Protein AF-A0A519CLE8-F1 (afdb_monomer)

Foldseek 3Di:
DDDDDDDDDDDDDDDDDDDDDPPDPDPDPDDPDPDDDDDPPPCDLVNVLVVLVVVLVVLVVLLVVLVVQLVVLVVLLVVLVVLLVVLVVVLVVLVVVLVVLVVVLVVLVVQLVVLVVQLVVLVVLLVVLVVVLLVVVDPVPRDPDPPPDPDDDDDCPPDPDDLVNLVVVLVVLVVCVVVVVQDDPRNVVSVVSNVVSVVVSVVNVVVVVVPVVSPVSVVSSVVSVVSSVVSVVSSVVSVVVSVVSVVVSVVSVVVSVVSVVVSVVSVVSSVVSVVSSVVSVVSSVVSVVSSVVSVVVSVVSVCPPPDDDDDLPVLLVVLVVCVVVVHDDDPVSVVSNVVPD

Radius of gyration: 51.1 Å; Cα contacts (8 Å, |Δi|>4): 174; chains: 1; bounding box: 103×49×137 Å

Solvent-accessible surface area (backbone atoms only — not comparable to full-atom values): 19396 Å² total; per-residue (Å²): 143,80,87,84,88,81,86,89,88,84,88,84,79,91,86,88,89,82,84,88,81,91,74,76,86,73,82,76,76,90,71,96,63,98,73,80,80,87,78,73,86,72,75,45,77,65,54,52,50,53,52,48,55,51,50,41,53,55,36,49,52,52,25,54,50,25,47,52,55,19,52,53,26,49,51,50,27,51,51,27,49,51,54,24,51,52,36,51,49,52,39,52,52,44,53,50,52,42,50,52,38,50,50,52,30,50,53,32,51,50,53,30,51,52,34,47,50,52,27,48,53,31,49,49,48,30,50,52,33,46,52,51,39,50,60,74,56,36,85,91,68,43,79,74,81,80,73,86,74,80,86,72,98,68,80,82,73,77,72,81,85,42,66,67,57,45,50,53,54,42,54,50,52,49,54,41,50,76,68,58,75,48,65,70,84,46,36,64,52,50,53,48,48,46,50,51,45,50,51,50,40,51,52,54,49,53,63,54,64,69,43,65,85,52,47,62,44,49,49,51,31,50,52,32,46,52,53,25,52,54,31,46,52,52,28,50,53,36,45,51,55,28,48,51,40,48,53,50,39,51,53,46,51,52,50,38,51,54,39,48,52,50,25,52,48,30,46,52,50,26,56,50,27,48,54,51,20,52,51,26,44,50,53,21,53,53,28,50,53,52,42,51,53,48,50,48,53,58,44,52,70,65,36,80,80,54,87,91,86,75,67,75,67,57,56,51,52,52,52,54,47,41,53,75,70,70,49,86,78,51,75,68,60,52,49,55,58,66,70,73,114

Nearest PDB structures (foldseek):
  3ja6-assembly1_I  TM=3.563E-01  e=9.271E-02  Escherichia coli
  3zx6-assembly1_A  TM=4.215E-01  e=1.873E-01  Archaeoglobus fulgidus DSM 4304
  3zx6-assembly1_B  TM=3.311E-01  e=8.033E-01  Archaeoglobus fulgidus DSM 4304
  3ja6-assembly1_H  TM=2.319E-01  e=1.694E-01  Escherichia coli
  6h2x-assembly1_A  TM=2.102E-01  e=1.025E-01  Escherichia coli K-12

pLDDT: mean 77.34, std 20.96, range [27.38, 96.56]

Structure (mmCIF, N/CA/C/O backbone):
data_AF-A0A519CLE8-F1
#
_entry.id   AF-A0A519CLE8-F1
#
loop_
_atom_site.group_PDB
_atom_site.id
_atom_site.type_symbol
_atom_site.label_atom_id
_atom_site.label_alt_id
_atom_site.label_comp_id
_atom_site.label_asym_id
_atom_site.label_entity_id
_atom_site.label_seq_id
_atom_site.pdbx_PDB_ins_code
_atom_site.Cartn_x
_atom_site.Cartn_y
_atom_site.Cartn_z
_atom_site.occupancy
_atom_site.B_iso_or_equiv
_atom_site.auth_seq_id
_atom_site.auth_comp_id
_atom_site.auth_asym_id
_atom_site.auth_atom_id
_atom_site.pdbx_PDB_model_num
ATOM 1 N N . MET A 1 1 ? 12.010 31.302 9.339 1.00 41.28 1 MET A N 1
ATOM 2 C CA . MET A 1 1 ? 12.532 29.994 8.888 1.00 41.28 1 MET A CA 1
ATOM 3 C C . MET A 1 1 ? 12.028 29.725 7.478 1.00 41.28 1 MET A C 1
ATOM 5 O O . MET A 1 1 ? 10.976 29.128 7.318 1.00 41.28 1 MET A O 1
ATOM 9 N N . ILE A 1 2 ? 12.736 30.224 6.465 1.00 32.38 2 ILE A N 1
ATOM 10 C CA . ILE A 1 2 ? 12.518 29.869 5.056 1.00 32.38 2 ILE A CA 1
ATOM 11 C C . ILE A 1 2 ? 13.912 29.558 4.514 1.00 32.38 2 ILE A C 1
ATOM 13 O O . ILE A 1 2 ? 14.799 30.407 4.585 1.00 32.38 2 ILE A O 1
ATOM 17 N N . ALA A 1 3 ? 14.128 28.303 4.121 1.00 36.31 3 ALA A N 1
ATOM 18 C CA . ALA A 1 3 ? 15.423 27.791 3.698 1.00 36.31 3 ALA A CA 1
ATOM 19 C C . ALA A 1 3 ? 15.6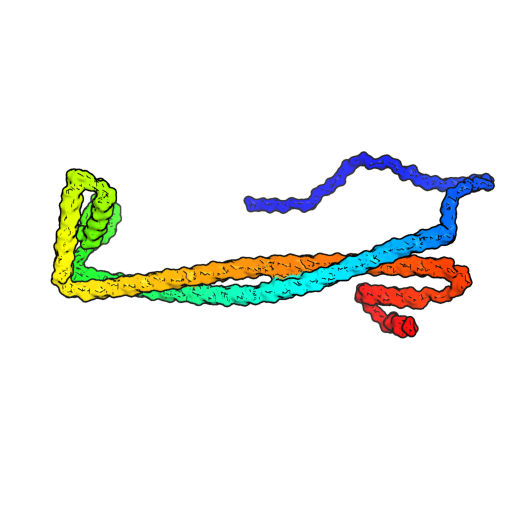99 28.161 2.236 1.00 36.31 3 ALA A C 1
ATOM 21 O O . ALA A 1 3 ? 14.842 28.031 1.365 1.00 36.31 3 ALA A O 1
ATOM 22 N N . LEU A 1 4 ? 16.918 28.648 2.024 1.00 33.34 4 LEU A N 1
ATOM 23 C CA . LEU A 1 4 ? 17.471 29.173 0.787 1.00 33.34 4 LEU A CA 1
ATOM 24 C C . LEU A 1 4 ? 17.718 28.076 -0.255 1.00 33.34 4 LEU A C 1
ATOM 26 O O . LEU A 1 4 ? 18.450 27.121 -0.009 1.00 33.34 4 LEU A O 1
ATOM 30 N N . SER A 1 5 ? 17.192 28.293 -1.456 1.00 34.06 5 SER A N 1
ATOM 31 C CA . SER A 1 5 ? 17.674 27.712 -2.705 1.00 34.06 5 SER A CA 1
ATOM 32 C C . SER A 1 5 ? 18.740 28.634 -3.300 1.00 34.06 5 SER A C 1
ATOM 34 O O . SER A 1 5 ? 18.430 29.736 -3.751 1.00 34.06 5 SER A O 1
ATOM 36 N N . ALA A 1 6 ? 19.990 28.187 -3.317 1.00 33.59 6 ALA A N 1
ATOM 37 C CA . ALA A 1 6 ? 21.054 28.786 -4.110 1.00 33.59 6 ALA A CA 1
ATOM 38 C C . ALA A 1 6 ? 21.536 27.728 -5.100 1.00 33.59 6 ALA A C 1
ATOM 40 O O . ALA A 1 6 ? 21.747 26.595 -4.683 1.00 33.59 6 ALA A O 1
ATOM 41 N N . TRP A 1 7 ? 21.685 28.088 -6.376 1.00 29.14 7 TRP A N 1
ATOM 42 C CA . TRP A 1 7 ? 22.777 27.673 -7.266 1.00 29.14 7 TRP A CA 1
ATOM 43 C C . TRP A 1 7 ? 22.663 28.421 -8.604 1.00 29.14 7 TRP A C 1
ATOM 45 O O . TRP A 1 7 ? 21.572 28.588 -9.141 1.00 29.14 7 TRP A O 1
ATOM 55 N N . SER A 1 8 ? 23.833 28.806 -9.123 1.00 29.02 8 SER A N 1
ATOM 56 C CA . SER A 1 8 ? 24.123 29.293 -10.482 1.00 29.02 8 SER A CA 1
ATOM 57 C C . SER A 1 8 ? 23.923 30.782 -10.782 1.00 29.02 8 SER A C 1
ATOM 59 O O . SER A 1 8 ? 22.914 31.172 -11.351 1.00 29.02 8 SER A O 1
ATOM 61 N N . PHE A 1 9 ? 24.970 31.582 -10.543 1.00 28.75 9 PHE A N 1
ATOM 62 C CA . PHE A 1 9 ? 25.597 32.404 -11.594 1.00 28.75 9 PHE A CA 1
ATOM 63 C C . PHE A 1 9 ? 26.921 32.986 -11.070 1.00 28.75 9 PHE A C 1
ATOM 65 O O . PHE A 1 9 ? 26.924 33.898 -10.250 1.00 28.75 9 PHE A O 1
ATOM 72 N N . VAL A 1 10 ? 28.058 32.454 -11.523 1.00 33.03 10 VAL A N 1
ATOM 73 C CA . VAL A 1 10 ? 29.372 33.087 -11.338 1.00 33.03 10 VAL A CA 1
ATOM 74 C C . VAL A 1 10 ? 29.994 33.237 -12.719 1.00 33.03 10 VAL A C 1
ATOM 76 O O . VAL A 1 10 ? 30.405 32.264 -13.347 1.00 33.03 10 VAL A O 1
ATOM 79 N N . ILE A 1 11 ? 29.998 34.483 -13.190 1.00 30.59 11 ILE A N 1
ATOM 80 C CA . ILE A 1 11 ? 30.761 34.965 -14.338 1.00 30.59 11 ILE A CA 1
ATOM 81 C C . ILE A 1 11 ? 32.193 35.204 -13.843 1.00 30.59 11 ILE A C 1
ATOM 83 O O . ILE A 1 11 ? 32.408 36.011 -12.940 1.00 30.59 11 ILE A O 1
ATOM 87 N N . LEU A 1 12 ? 33.162 34.497 -14.424 1.00 31.06 12 LEU A N 1
ATOM 88 C CA . LEU A 1 12 ? 34.592 34.668 -14.159 1.00 31.06 12 LEU A CA 1
ATOM 89 C C . LEU A 1 12 ? 35.176 35.748 -15.089 1.00 31.06 12 LEU A C 1
ATOM 91 O O . LEU A 1 12 ? 35.049 35.642 -16.309 1.00 31.06 12 LEU A O 1
ATOM 95 N N . GLN A 1 13 ? 35.848 36.753 -14.520 1.00 29.48 13 GLN A N 1
ATOM 96 C CA . GLN A 1 13 ? 36.811 37.598 -15.239 1.00 29.48 13 GLN A CA 1
ATOM 97 C C . GLN A 1 13 ? 38.218 36.957 -15.253 1.00 29.48 13 GLN A C 1
ATOM 99 O O . GLN A 1 13 ? 38.517 36.111 -14.413 1.00 29.48 13 GLN A O 1
ATOM 104 N N . GLY A 1 14 ? 39.037 37.354 -16.244 1.00 27.38 14 GLY A N 1
ATOM 105 C CA . GLY A 1 14 ? 40.360 36.815 -16.628 1.00 27.38 14 GLY A CA 1
ATOM 106 C C . GLY A 1 14 ? 41.469 36.867 -15.562 1.00 27.38 14 GLY A C 1
ATOM 107 O O . GLY A 1 14 ? 41.252 37.317 -14.449 1.00 27.38 14 GLY A O 1
ATOM 108 N N . THR A 1 15 ? 42.715 36.439 -15.788 1.00 29.89 15 THR A N 1
ATOM 109 C CA . THR A 1 15 ? 43.610 36.326 -16.969 1.00 29.89 15 THR A CA 1
ATOM 110 C C . THR A 1 15 ? 44.769 35.339 -16.591 1.00 29.89 15 THR A C 1
ATOM 112 O O . THR A 1 15 ? 44.607 34.604 -15.623 1.00 29.89 15 THR A O 1
ATOM 115 N N . PRO A 1 16 ? 45.973 35.317 -17.210 1.00 41.81 16 PRO A N 1
ATOM 116 C CA . PRO A 1 16 ? 46.346 34.732 -18.503 1.00 41.81 16 PRO A CA 1
ATOM 117 C C . PRO A 1 16 ? 47.498 33.696 -18.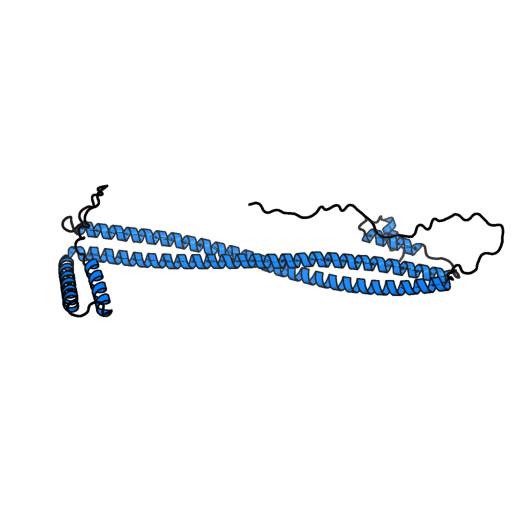385 1.00 41.81 16 PRO A C 1
ATOM 119 O O . PRO A 1 16 ? 48.475 33.928 -17.681 1.00 41.81 16 PRO A O 1
ATOM 122 N N . LEU A 1 17 ? 47.490 32.609 -19.164 1.00 30.14 17 LEU A N 1
ATOM 123 C CA . LEU A 1 17 ? 48.738 31.903 -19.498 1.00 30.14 17 LEU A CA 1
ATOM 124 C C . LEU A 1 17 ? 48.537 30.985 -20.708 1.00 30.14 17 LEU A C 1
ATOM 126 O O . LEU A 1 17 ? 48.040 29.878 -20.566 1.00 30.14 17 LEU A O 1
ATOM 130 N N . MET A 1 18 ? 48.939 31.437 -21.895 1.00 30.45 18 MET A N 1
ATOM 131 C CA . MET A 1 18 ? 49.814 30.654 -22.772 1.00 30.45 18 MET A CA 1
ATOM 132 C C . MET A 1 18 ? 50.245 31.499 -23.970 1.00 30.45 18 MET A C 1
ATOM 134 O O . MET A 1 18 ? 49.447 32.026 -24.739 1.00 30.45 18 MET A O 1
ATOM 138 N N . LYS A 1 19 ? 51.563 31.664 -24.049 1.00 35.22 19 LYS A N 1
ATOM 139 C CA . LYS A 1 19 ? 52.302 32.316 -25.119 1.00 35.22 19 LYS A CA 1
ATOM 140 C C . LYS A 1 19 ? 52.286 31.438 -26.369 1.00 35.22 19 LYS A C 1
ATOM 142 O O . LYS A 1 19 ? 52.450 30.229 -26.264 1.00 35.22 19 LYS A O 1
ATOM 147 N N . GLY A 1 20 ? 52.284 32.108 -27.518 1.00 36.72 20 GLY A N 1
ATOM 148 C CA . GLY A 1 20 ? 52.966 31.637 -28.720 1.00 36.72 20 GLY A CA 1
ATOM 149 C C . GLY A 1 20 ? 52.081 30.898 -29.710 1.00 36.72 20 GLY A C 1
ATOM 150 O O . GLY A 1 20 ? 51.851 29.711 -29.550 1.00 36.72 20 GLY A O 1
ATOM 151 N N . LEU A 1 21 ? 51.654 31.613 -30.754 1.00 34.91 21 LEU A N 1
ATOM 152 C CA . LEU A 1 21 ? 51.724 31.205 -32.167 1.00 34.91 21 LEU A CA 1
ATOM 153 C C . LEU A 1 21 ? 51.083 32.314 -33.023 1.00 34.91 21 LEU A C 1
ATOM 155 O O . LEU A 1 21 ? 50.070 32.130 -33.687 1.00 34.91 21 LEU A O 1
ATOM 159 N N . ASN A 1 22 ? 51.695 33.503 -32.995 1.00 35.16 22 ASN A N 1
ATOM 160 C CA . ASN A 1 22 ? 51.514 34.487 -34.062 1.00 35.16 22 ASN A CA 1
ATOM 161 C C . ASN A 1 22 ? 52.360 34.024 -35.254 1.00 35.16 22 ASN A C 1
ATOM 163 O O . ASN A 1 22 ? 53.527 34.387 -35.378 1.00 35.16 22 ASN A O 1
ATOM 167 N N . GLY A 1 23 ? 51.780 33.177 -36.099 1.00 32.78 23 GLY A N 1
ATOM 168 C CA . GLY A 1 23 ? 52.290 32.875 -37.433 1.00 32.78 23 GLY A CA 1
ATOM 169 C C . GLY A 1 23 ? 51.481 33.659 -38.455 1.00 32.78 23 GLY A C 1
ATOM 170 O O . GLY A 1 23 ? 50.541 33.126 -39.034 1.00 32.78 23 GLY A O 1
ATOM 171 N N . GLY A 1 24 ? 51.803 34.942 -38.630 1.00 30.88 24 GLY A N 1
ATOM 172 C CA . GLY A 1 24 ? 51.237 35.750 -39.705 1.00 30.88 24 GLY A CA 1
ATOM 173 C C . GLY A 1 24 ? 51.569 35.124 -41.058 1.00 30.88 24 GLY A C 1
ATOM 174 O O . GLY A 1 24 ? 52.728 34.816 -41.339 1.00 30.88 24 GLY A O 1
ATOM 175 N N . VAL A 1 25 ? 50.556 34.936 -41.901 1.00 36.88 25 VAL A N 1
ATOM 176 C CA . VAL A 1 25 ? 50.751 34.546 -43.299 1.00 36.88 25 VAL A CA 1
ATOM 177 C C . VAL A 1 25 ? 51.291 35.773 -44.033 1.00 36.88 25 VAL A C 1
ATOM 179 O O . VAL A 1 25 ? 50.534 36.607 -44.526 1.00 36.88 25 VAL A O 1
ATOM 182 N N . MET A 1 26 ? 52.617 35.928 -44.045 1.00 33.06 26 MET A N 1
ATOM 183 C CA . MET A 1 26 ? 53.283 36.860 -44.948 1.00 33.06 26 MET A CA 1
ATOM 184 C C . MET A 1 26 ? 53.120 36.342 -46.374 1.00 33.06 26 MET A C 1
ATOM 186 O O . MET A 1 26 ? 53.599 35.262 -46.720 1.00 33.06 26 MET A O 1
ATOM 190 N N . TRP A 1 27 ? 52.445 37.131 -47.202 1.00 31.98 27 TRP A N 1
ATOM 191 C CA . TRP A 1 27 ? 52.403 36.938 -48.642 1.00 31.98 27 TRP A CA 1
ATOM 192 C C . TRP A 1 27 ? 53.816 37.196 -49.168 1.00 31.98 27 TRP A C 1
ATOM 194 O O . TRP A 1 27 ? 54.270 38.336 -49.226 1.00 31.98 27 TRP A O 1
ATOM 204 N N . ALA A 1 28 ? 54.550 36.126 -49.468 1.00 37.62 28 ALA A N 1
ATOM 205 C CA . ALA A 1 28 ? 55.881 36.236 -50.040 1.00 37.62 28 ALA A CA 1
ATOM 206 C C . ALA A 1 28 ? 55.762 36.726 -51.487 1.00 37.62 28 ALA A C 1
ATOM 208 O O . ALA A 1 28 ? 55.255 36.019 -52.361 1.00 37.62 28 ALA A O 1
ATOM 209 N N . SER A 1 29 ? 56.235 37.949 -51.723 1.00 37.91 29 SER A N 1
ATOM 210 C CA . SER A 1 29 ? 56.492 38.490 -53.052 1.00 37.91 29 SER A CA 1
ATOM 211 C C . SER A 1 29 ? 57.288 37.495 -53.896 1.00 37.91 29 SER A C 1
ATOM 213 O O . SER A 1 29 ? 58.271 36.908 -53.437 1.00 37.91 29 SER A O 1
ATOM 215 N N . ARG A 1 30 ? 56.842 37.338 -55.145 1.00 37.59 30 ARG A N 1
ATOM 216 C CA . ARG A 1 30 ? 57.510 36.611 -56.227 1.00 37.59 30 ARG A CA 1
ATOM 217 C C . ARG A 1 30 ? 58.998 36.980 -56.252 1.00 37.59 30 ARG A C 1
ATOM 219 O O . ARG A 1 30 ? 59.331 38.129 -56.527 1.00 37.59 30 ARG A O 1
ATOM 226 N N . ARG A 1 31 ? 59.873 36.016 -55.950 1.00 42.53 31 ARG A N 1
ATOM 227 C CA . ARG A 1 31 ? 61.311 36.143 -56.200 1.00 42.53 31 ARG A CA 1
ATOM 228 C C . ARG A 1 31 ? 61.665 35.537 -57.552 1.00 42.53 31 ARG A C 1
ATOM 230 O O . ARG A 1 31 ? 61.231 34.435 -57.871 1.00 42.53 31 ARG A O 1
ATOM 237 N N . GLU A 1 32 ? 62.485 36.316 -58.242 1.00 46.91 32 GLU A N 1
ATOM 238 C CA . GLU A 1 32 ? 63.287 36.122 -59.453 1.00 46.91 32 GLU A CA 1
ATOM 239 C C . GLU A 1 32 ? 63.866 34.758 -59.813 1.00 46.91 32 GLU A C 1
ATOM 241 O O . GLU A 1 32 ? 64.381 34.597 -60.904 1.00 46.91 32 GLU A O 1
ATOM 246 N N . ASP A 1 33 ? 63.933 33.809 -58.881 1.00 42.34 33 ASP A N 1
ATOM 247 C CA . ASP A 1 33 ? 65.024 32.833 -58.905 1.00 42.34 33 ASP A CA 1
ATOM 248 C C . ASP A 1 33 ? 64.438 31.421 -58.895 1.00 42.34 33 ASP A C 1
ATOM 250 O O . ASP A 1 33 ? 63.906 30.940 -57.891 1.00 42.34 33 ASP A O 1
ATOM 254 N N . GLY A 1 34 ? 64.483 30.774 -60.060 1.00 51.94 34 GLY A N 1
ATOM 255 C CA . GLY A 1 34 ? 63.887 29.471 -60.345 1.00 51.94 34 GLY A CA 1
ATOM 256 C C . GLY A 1 34 ? 64.550 28.294 -59.630 1.00 51.94 34 GLY A C 1
ATOM 257 O O . GLY A 1 34 ? 65.119 27.425 -60.284 1.00 51.94 34 GLY A O 1
ATOM 258 N N . ASN A 1 35 ? 64.435 28.223 -58.303 1.00 47.91 35 ASN A N 1
ATOM 259 C CA . ASN A 1 35 ? 64.685 26.992 -57.559 1.00 47.91 35 ASN A CA 1
ATOM 260 C C . ASN A 1 35 ? 63.822 26.929 -56.283 1.00 47.91 35 ASN A C 1
ATOM 262 O O . ASN A 1 35 ? 64.115 27.570 -55.274 1.00 47.91 35 ASN A O 1
ATOM 266 N N . LEU A 1 36 ? 62.727 26.164 -56.338 1.00 45.69 36 LEU A N 1
ATOM 267 C CA . LEU A 1 36 ? 61.894 25.833 -55.176 1.00 45.69 36 LEU A CA 1
ATOM 268 C C . LEU A 1 36 ? 62.567 24.702 -54.373 1.00 45.69 36 LEU A C 1
ATOM 270 O O . LEU A 1 36 ? 63.002 23.725 -54.984 1.00 45.69 36 LEU A O 1
ATOM 274 N N . PRO A 1 37 ? 62.633 24.783 -53.030 1.00 46.06 37 PRO A N 1
ATOM 275 C CA . PRO A 1 37 ? 63.170 23.699 -52.211 1.00 46.06 37 PRO A CA 1
ATOM 276 C C . PRO A 1 37 ? 62.295 22.438 -52.348 1.00 46.06 37 PRO A C 1
ATOM 278 O O . PRO A 1 37 ? 61.064 22.554 -52.377 1.00 46.06 37 PRO A O 1
ATOM 281 N N . PRO A 1 38 ? 62.889 21.233 -52.442 1.00 56.59 38 PRO A N 1
ATOM 282 C CA . PRO A 1 38 ? 62.123 20.001 -52.486 1.00 56.59 38 PRO A CA 1
ATOM 283 C C . PRO A 1 38 ? 61.567 19.694 -51.091 1.00 56.59 38 PRO A C 1
ATOM 285 O O . PRO A 1 38 ? 62.166 20.058 -50.084 1.00 56.59 38 PRO A O 1
ATOM 288 N N . GLU A 1 39 ? 60.442 18.978 -51.069 1.00 48.66 39 GLU A N 1
ATOM 289 C CA . GLU A 1 39 ? 59.783 18.424 -49.876 1.00 48.66 39 GLU A CA 1
ATOM 290 C C . GLU A 1 39 ? 58.681 19.286 -49.232 1.00 48.66 39 GLU A C 1
ATOM 292 O O . GLU A 1 39 ? 58.532 19.400 -48.019 1.00 48.66 39 GLU A O 1
ATOM 297 N N . GLN A 1 40 ? 57.767 19.788 -50.067 1.00 52.28 40 GLN A N 1
ATOM 298 C CA . GLN A 1 40 ? 56.356 19.669 -49.693 1.00 52.28 40 GLN A CA 1
ATOM 299 C C . GLN A 1 40 ? 55.981 18.196 -49.822 1.00 52.28 40 GLN A C 1
ATOM 301 O O . GLN A 1 40 ? 56.128 17.629 -50.906 1.00 52.28 40 GLN A O 1
ATOM 306 N N . VAL A 1 41 ? 55.504 17.589 -48.734 1.00 51.12 41 VAL A N 1
ATOM 307 C CA . VAL A 1 41 ? 54.890 16.255 -48.713 1.00 51.12 41 VAL A CA 1
ATOM 308 C C . VAL A 1 41 ? 53.731 16.247 -49.714 1.00 51.12 41 VAL A C 1
ATOM 310 O O . VAL A 1 41 ? 52.583 16.542 -49.383 1.00 51.12 41 VAL A O 1
ATOM 313 N N . ARG A 1 42 ? 54.030 15.968 -50.985 1.00 55.91 42 ARG A N 1
ATOM 314 C CA . ARG A 1 42 ? 53.029 15.686 -52.006 1.00 55.91 42 ARG A CA 1
ATOM 315 C C . ARG A 1 42 ? 52.511 14.298 -51.685 1.00 55.91 42 ARG A C 1
ATOM 317 O O . ARG A 1 42 ? 53.088 13.314 -52.129 1.00 55.91 42 ARG A O 1
ATOM 324 N N . MET A 1 43 ? 51.446 14.231 -50.887 1.00 60.81 43 MET A N 1
ATOM 325 C CA . MET A 1 43 ? 50.689 12.994 -50.737 1.00 60.81 43 MET A CA 1
ATOM 326 C C . MET A 1 43 ? 50.322 12.494 -52.130 1.00 60.81 43 MET A C 1
ATOM 328 O O . MET A 1 43 ? 49.617 13.171 -52.885 1.00 60.81 43 MET A O 1
ATOM 332 N N . THR A 1 44 ? 50.837 11.325 -52.482 1.00 78.56 44 THR A N 1
ATOM 333 C CA . THR A 1 44 ? 50.515 10.703 -53.757 1.00 78.56 44 THR A CA 1
ATOM 334 C C . THR A 1 44 ? 49.070 10.205 -53.725 1.00 78.56 44 THR A C 1
ATOM 336 O O . THR A 1 44 ? 48.472 10.005 -52.664 1.00 78.56 44 THR A O 1
ATOM 339 N N . MET A 1 45 ? 48.477 9.970 -54.897 1.00 72.00 45 MET A N 1
ATOM 340 C CA . MET A 1 45 ? 47.138 9.373 -54.995 1.00 72.00 45 MET A CA 1
ATOM 341 C C . MET A 1 45 ? 47.062 8.010 -54.275 1.00 72.00 45 MET A C 1
ATOM 343 O O . MET A 1 45 ? 46.013 7.633 -53.754 1.00 72.00 45 MET A O 1
ATOM 347 N N . ALA A 1 46 ? 48.191 7.294 -54.199 1.00 79.00 46 ALA A N 1
ATOM 348 C CA . ALA A 1 46 ? 48.327 6.060 -53.435 1.00 79.00 46 ALA A CA 1
ATOM 349 C C . ALA A 1 46 ? 48.261 6.311 -51.917 1.00 79.00 46 ALA A C 1
ATOM 351 O O . ALA A 1 46 ? 47.503 5.626 -51.232 1.00 79.00 46 ALA A O 1
ATOM 352 N N . ASP A 1 47 ? 48.954 7.332 -51.402 1.00 82.31 47 ASP A N 1
ATOM 353 C CA . ASP A 1 47 ? 48.919 7.693 -49.975 1.00 82.31 47 ASP A CA 1
ATOM 354 C C . ASP A 1 47 ? 47.516 8.134 -49.532 1.00 82.31 47 ASP A C 1
ATOM 356 O O . ASP A 1 47 ? 47.031 7.739 -48.470 1.00 82.31 47 ASP A O 1
ATOM 360 N N . PHE A 1 48 ? 46.816 8.904 -50.375 1.00 82.69 48 PHE A N 1
ATOM 361 C CA . PHE A 1 48 ? 45.421 9.289 -50.132 1.00 82.69 48 PHE A CA 1
ATOM 362 C C . PHE A 1 48 ? 44.482 8.083 -50.081 1.00 82.69 48 PHE A C 1
ATOM 364 O O . PHE A 1 48 ? 43.608 8.013 -49.214 1.00 82.69 48 PHE A O 1
ATOM 371 N N . LYS A 1 49 ? 44.671 7.113 -50.980 1.00 84.56 49 LYS A N 1
ATOM 372 C CA . LYS A 1 49 ? 43.885 5.878 -50.996 1.00 84.56 49 LYS A CA 1
ATOM 373 C C . LYS A 1 49 ? 44.101 5.058 -49.722 1.00 84.56 49 LYS A C 1
ATOM 375 O O . LYS A 1 49 ? 43.120 4.622 -49.123 1.00 84.56 49 LYS A O 1
ATOM 380 N N . VAL A 1 50 ? 45.350 4.909 -49.276 1.00 88.25 50 VAL A N 1
ATOM 381 C CA . VAL A 1 50 ? 45.686 4.207 -48.025 1.00 88.25 50 VAL A CA 1
ATOM 382 C C . VAL A 1 50 ? 45.026 4.890 -46.823 1.00 88.25 50 VAL A C 1
ATOM 384 O O . VAL A 1 50 ? 44.398 4.223 -46.004 1.00 88.25 50 VAL A O 1
ATOM 387 N N . GLN A 1 51 ? 45.069 6.225 -46.746 1.00 88.19 51 GLN A N 1
ATOM 388 C CA . GLN A 1 51 ? 44.395 6.961 -45.670 1.00 88.19 51 GLN A CA 1
ATOM 389 C C . GLN A 1 51 ? 42.867 6.810 -45.692 1.00 88.19 51 GLN A C 1
ATOM 391 O O . GLN A 1 51 ? 42.241 6.727 -44.633 1.00 88.19 51 GLN A O 1
ATOM 396 N N . LEU A 1 52 ? 42.244 6.784 -46.874 1.00 87.62 52 LEU A N 1
ATOM 397 C CA . LEU A 1 52 ? 40.802 6.561 -47.007 1.00 87.62 52 LEU A CA 1
ATOM 398 C C . LEU A 1 52 ? 40.405 5.134 -46.612 1.00 87.62 52 LEU A C 1
ATOM 400 O O . LEU A 1 52 ? 39.382 4.949 -45.956 1.00 87.62 52 LEU A O 1
ATOM 404 N N . GLU A 1 53 ? 41.211 4.132 -46.961 1.00 89.06 53 GLU A N 1
ATOM 405 C CA . GLU A 1 53 ? 40.994 2.744 -46.539 1.00 89.06 53 GLU A CA 1
ATOM 406 C C . GLU A 1 53 ? 41.145 2.571 -45.022 1.00 89.06 53 GLU A C 1
ATOM 408 O O . GLU A 1 53 ? 40.338 1.872 -44.406 1.00 89.06 53 GLU A O 1
ATOM 413 N N . GLU A 1 54 ? 42.103 3.257 -44.401 1.00 91.69 54 GLU A N 1
ATOM 414 C CA . GLU A 1 54 ? 42.264 3.252 -42.945 1.00 91.69 54 GLU A CA 1
ATOM 415 C C . GLU A 1 54 ? 41.082 3.939 -42.245 1.00 91.69 54 GLU A C 1
ATOM 417 O O . GLU A 1 54 ? 40.451 3.368 -41.354 1.00 91.69 54 GLU A O 1
ATOM 422 N N . ARG A 1 55 ? 40.679 5.127 -42.720 1.00 90.25 55 ARG A N 1
ATOM 423 C CA . ARG A 1 55 ? 39.479 5.818 -42.217 1.00 90.25 55 ARG A CA 1
ATOM 424 C C . ARG A 1 55 ? 38.217 4.978 -42.392 1.00 90.25 55 ARG A C 1
ATOM 426 O O . ARG A 1 55 ? 37.375 4.980 -41.499 1.00 90.25 55 ARG A O 1
ATOM 433 N N . ARG A 1 56 ? 38.091 4.233 -43.496 1.00 92.44 56 ARG A N 1
ATOM 434 C CA . ARG A 1 56 ? 36.976 3.302 -43.719 1.00 92.44 56 ARG A CA 1
ATOM 435 C C . ARG A 1 56 ? 36.912 2.251 -42.612 1.00 92.44 56 ARG A C 1
ATOM 437 O O . ARG A 1 56 ? 35.835 2.061 -42.062 1.00 92.44 56 ARG A O 1
ATOM 444 N N . LYS A 1 57 ? 38.028 1.592 -42.279 1.00 93.38 57 LYS A N 1
ATOM 445 C CA . LYS A 1 57 ? 38.068 0.568 -41.216 1.00 93.38 57 LYS A CA 1
ATOM 446 C C . LYS A 1 57 ? 37.673 1.144 -39.858 1.00 93.38 57 LYS A C 1
ATOM 448 O O . LYS A 1 57 ? 36.878 0.540 -39.148 1.00 93.38 57 LYS A O 1
ATOM 453 N N . VAL A 1 58 ? 38.174 2.335 -39.525 1.00 93.00 58 VAL A N 1
ATOM 454 C CA . VAL A 1 58 ? 37.831 3.017 -38.266 1.00 93.00 58 VAL A CA 1
ATOM 455 C C . VAL A 1 58 ? 36.339 3.359 -38.202 1.00 93.00 58 VAL A C 1
ATOM 457 O O . VAL A 1 58 ? 35.702 3.153 -37.171 1.00 93.00 58 VAL A O 1
ATOM 460 N N . VAL A 1 59 ? 35.769 3.886 -39.291 1.00 92.19 59 VAL A N 1
ATOM 461 C CA . VAL A 1 59 ? 34.338 4.225 -39.360 1.00 92.19 59 VAL A CA 1
ATOM 462 C C . VAL A 1 59 ? 33.466 2.969 -39.314 1.00 92.19 59 VAL A C 1
ATOM 464 O O . VAL A 1 59 ? 32.433 2.987 -38.652 1.00 92.19 59 VAL A O 1
ATOM 467 N N . ASP A 1 60 ? 33.889 1.881 -39.957 1.00 92.38 60 ASP A N 1
ATOM 468 C CA . ASP A 1 60 ? 33.197 0.589 -39.927 1.00 92.38 60 ASP A CA 1
ATOM 469 C C . ASP A 1 60 ? 33.174 -0.004 -38.508 1.00 92.38 60 ASP A C 1
ATOM 471 O O . ASP A 1 60 ? 32.109 -0.351 -38.000 1.00 92.38 60 ASP A O 1
ATOM 475 N N . GLY A 1 61 ? 34.317 0.012 -37.810 1.00 94.06 61 GLY A N 1
ATOM 476 C CA . GLY A 1 61 ? 34.406 -0.374 -36.398 1.00 94.06 61 GLY A CA 1
ATOM 477 C C . GLY A 1 61 ? 33.439 0.426 -35.522 1.00 94.06 61 GLY A C 1
ATOM 478 O O . GLY A 1 61 ? 32.567 -0.151 -34.873 1.00 94.06 61 GLY A O 1
ATOM 479 N N . LYS A 1 62 ? 33.484 1.762 -35.603 1.00 92.88 62 LYS A N 1
ATOM 480 C CA . LYS A 1 62 ? 32.558 2.639 -34.863 1.00 92.88 62 LYS A CA 1
ATOM 481 C C . LYS A 1 62 ? 31.090 2.396 -35.221 1.00 92.88 62 LYS A C 1
ATOM 483 O O . LYS A 1 62 ? 30.231 2.432 -34.346 1.00 92.88 62 LYS A O 1
ATOM 488 N N . ALA A 1 63 ? 30.775 2.129 -36.488 1.00 92.94 63 ALA A N 1
ATOM 489 C CA . ALA A 1 63 ? 29.414 1.804 -36.901 1.00 92.94 63 ALA A CA 1
ATOM 490 C C . ALA A 1 63 ? 28.933 0.494 -36.257 1.00 92.94 63 ALA A C 1
ATOM 492 O O . ALA A 1 63 ? 27.802 0.427 -35.770 1.00 92.94 63 ALA A O 1
ATOM 493 N N . THR A 1 64 ? 29.781 -0.537 -36.197 1.00 94.75 64 THR A N 1
ATOM 494 C CA . THR A 1 64 ? 29.428 -1.786 -35.506 1.00 94.75 64 THR A CA 1
ATOM 495 C C . THR A 1 64 ? 29.224 -1.578 -34.005 1.00 94.75 64 THR A C 1
ATOM 497 O O . THR A 1 64 ? 28.224 -2.061 -33.471 1.00 94.75 64 THR A O 1
ATOM 500 N N . GLU A 1 65 ? 30.076 -0.783 -33.352 1.00 95.38 65 GLU A N 1
ATOM 501 C CA . GLU A 1 65 ? 29.928 -0.401 -31.942 1.00 95.38 65 GLU A CA 1
ATOM 502 C C . GLU A 1 65 ? 28.592 0.314 -31.701 1.00 95.38 65 GLU A C 1
ATOM 504 O O . GLU A 1 65 ? 27.776 -0.156 -30.905 1.00 95.38 65 GLU A O 1
ATOM 509 N N . TYR A 1 66 ? 28.290 1.380 -32.452 1.00 95.38 66 TYR A N 1
ATOM 510 C CA . TYR A 1 66 ? 27.029 2.112 -32.301 1.00 95.38 66 TYR A CA 1
ATOM 511 C C . TYR A 1 66 ? 25.796 1.242 -32.567 1.00 95.38 66 TYR A C 1
ATOM 513 O O . TYR A 1 66 ? 24.782 1.408 -31.887 1.00 95.38 66 TYR A O 1
ATOM 521 N N . ARG A 1 67 ? 25.874 0.280 -33.498 1.00 94.12 67 ARG A N 1
ATOM 522 C CA . ARG A 1 67 ? 24.803 -0.703 -33.722 1.00 94.12 67 ARG A CA 1
ATOM 523 C C . ARG A 1 67 ? 24.586 -1.578 -32.489 1.00 94.12 67 ARG A C 1
ATOM 525 O O . ARG A 1 67 ? 23.453 -1.694 -32.032 1.00 94.12 67 ARG A O 1
ATOM 532 N N . THR A 1 68 ? 25.654 -2.156 -31.936 1.00 96.56 68 THR A N 1
ATOM 533 C CA . THR A 1 68 ? 25.557 -3.001 -30.731 1.00 96.56 68 THR A CA 1
ATOM 534 C C . THR A 1 68 ? 25.032 -2.215 -29.532 1.00 96.56 68 THR A C 1
ATOM 536 O O . THR A 1 68 ? 24.069 -2.638 -28.899 1.00 96.56 68 THR A O 1
ATOM 539 N N . THR A 1 69 ? 25.556 -1.009 -29.296 1.00 95.38 69 THR A N 1
ATOM 540 C CA . THR A 1 69 ? 25.094 -0.121 -28.222 1.00 95.38 69 THR A CA 1
ATOM 541 C C . THR A 1 69 ? 23.620 0.257 -28.396 1.00 95.38 69 THR A C 1
ATOM 543 O O . THR A 1 69 ? 22.861 0.243 -27.428 1.00 95.38 69 THR A O 1
ATOM 546 N N . ARG A 1 70 ? 23.169 0.555 -29.623 1.00 95.00 70 ARG A N 1
ATOM 547 C CA . ARG A 1 70 ? 21.749 0.806 -29.917 1.00 95.00 70 ARG A CA 1
ATOM 548 C C . ARG A 1 70 ? 20.889 -0.408 -29.564 1.00 95.00 70 ARG A C 1
ATOM 550 O O . ARG A 1 70 ? 19.844 -0.247 -28.937 1.00 95.00 70 ARG A O 1
ATOM 557 N N . ASP A 1 71 ? 21.307 -1.604 -29.961 1.00 95.19 71 ASP A N 1
ATOM 558 C CA . ASP A 1 71 ? 20.540 -2.831 -29.734 1.00 95.19 71 ASP A CA 1
ATOM 559 C C . ASP A 1 71 ? 20.464 -3.184 -28.239 1.00 95.19 71 ASP A C 1
ATOM 561 O O . ASP A 1 71 ? 19.394 -3.547 -27.745 1.00 95.19 71 ASP A O 1
ATOM 565 N N . GLU A 1 72 ? 21.543 -2.959 -27.487 1.00 96.25 72 GLU A N 1
ATOM 566 C CA . GLU A 1 72 ? 21.556 -3.065 -26.025 1.00 96.25 72 GLU A CA 1
ATOM 567 C C . GLU A 1 72 ? 20.593 -2.073 -25.360 1.00 96.25 72 GLU A C 1
ATOM 569 O O . GLU A 1 72 ? 19.815 -2.452 -24.477 1.00 96.25 72 GLU A O 1
ATOM 574 N N . TRP A 1 73 ? 20.612 -0.801 -25.775 1.00 96.31 73 TRP A N 1
ATOM 575 C CA . TRP A 1 73 ? 19.690 0.204 -25.242 1.00 96.31 73 TRP A CA 1
ATOM 576 C C . TRP A 1 73 ? 18.237 -0.101 -25.601 1.00 96.31 73 TRP A C 1
ATOM 578 O O . TRP A 1 73 ? 17.372 0.033 -24.738 1.00 96.31 73 TRP A O 1
ATOM 588 N N . ASN A 1 74 ? 17.968 -0.599 -26.808 1.00 94.25 74 ASN A N 1
ATOM 589 C CA . ASN A 1 74 ? 16.643 -1.075 -27.205 1.00 94.25 74 ASN A CA 1
ATOM 590 C C . ASN A 1 74 ? 16.180 -2.260 -26.346 1.00 94.25 74 ASN A C 1
ATOM 592 O O . ASN A 1 74 ? 15.016 -2.310 -25.942 1.00 94.25 74 ASN A O 1
ATOM 596 N N . GLY A 1 75 ? 17.085 -3.188 -26.020 1.00 96.19 75 GLY A N 1
ATOM 597 C CA . GLY A 1 75 ? 16.829 -4.260 -25.059 1.00 96.19 75 GLY A CA 1
ATOM 598 C C . GLY A 1 75 ? 16.413 -3.706 -23.694 1.00 96.19 75 GLY A C 1
ATOM 599 O O . GLY A 1 75 ? 15.345 -4.049 -23.188 1.00 96.19 75 GLY A O 1
ATOM 600 N N . LYS A 1 76 ? 17.192 -2.763 -23.148 1.00 94.94 76 LYS A N 1
ATOM 601 C CA . LYS A 1 76 ? 16.881 -2.069 -21.883 1.00 94.94 76 LYS A CA 1
ATOM 602 C C . LYS A 1 76 ? 15.562 -1.287 -21.944 1.00 94.94 76 LYS A C 1
ATOM 604 O O . LYS A 1 76 ? 14.810 -1.248 -20.978 1.00 94.94 76 LYS A O 1
ATOM 609 N N . THR A 1 77 ? 15.231 -0.673 -23.077 1.00 95.75 77 THR A N 1
ATOM 610 C CA . THR A 1 77 ? 13.945 0.013 -23.273 1.00 95.75 77 THR A CA 1
ATOM 611 C C . THR A 1 77 ? 12.772 -0.964 -23.188 1.00 95.75 77 THR A C 1
ATOM 613 O O . THR A 1 77 ? 11.763 -0.641 -22.557 1.00 95.75 77 THR A O 1
ATOM 616 N N . LYS A 1 78 ? 12.888 -2.163 -23.771 1.00 95.69 78 LYS A N 1
ATOM 617 C CA . LYS A 1 78 ? 11.845 -3.199 -23.680 1.00 95.69 78 LYS A CA 1
ATOM 618 C C . LYS A 1 78 ? 11.662 -3.695 -22.248 1.00 95.69 78 LYS A C 1
ATOM 620 O O . LYS A 1 78 ? 10.523 -3.772 -21.784 1.00 95.69 78 LYS A O 1
ATOM 625 N N . THR A 1 79 ? 12.753 -3.962 -21.529 1.00 95.31 79 THR A N 1
ATOM 626 C CA . THR A 1 79 ? 12.674 -4.396 -20.125 1.00 95.31 79 THR A CA 1
ATOM 627 C C . THR A 1 79 ? 12.053 -3.309 -19.253 1.00 95.31 79 THR A C 1
ATOM 629 O O . THR A 1 79 ? 11.049 -3.567 -18.601 1.00 95.31 79 THR A O 1
ATOM 632 N N . HIS A 1 80 ? 12.528 -2.060 -19.335 1.00 94.94 80 HIS A N 1
ATOM 633 C CA . HIS A 1 80 ? 11.933 -0.943 -18.594 1.00 94.94 80 HIS A CA 1
ATOM 634 C C . HIS A 1 80 ? 10.462 -0.695 -18.952 1.00 94.94 80 HIS A C 1
ATOM 636 O O . HIS A 1 80 ? 9.688 -0.303 -18.083 1.00 94.94 80 HIS A O 1
ATOM 642 N N . THR A 1 81 ? 10.055 -0.920 -20.206 1.00 94.81 81 THR A N 1
ATOM 643 C CA . THR A 1 81 ? 8.641 -0.815 -20.612 1.00 94.81 81 THR A CA 1
ATOM 644 C C . THR A 1 81 ? 7.791 -1.879 -19.927 1.00 94.81 81 THR A C 1
ATOM 646 O O . THR A 1 81 ? 6.720 -1.555 -19.415 1.00 94.81 81 THR A O 1
ATOM 649 N N . THR A 1 82 ? 8.280 -3.118 -19.901 1.00 96.56 82 THR A N 1
ATOM 650 C CA . THR A 1 82 ? 7.595 -4.265 -19.291 1.00 96.56 82 THR A CA 1
ATOM 651 C C . THR A 1 82 ? 7.468 -4.061 -17.784 1.00 96.56 82 THR A C 1
ATOM 653 O O . THR A 1 82 ? 6.351 -3.960 -17.286 1.00 96.56 82 THR A O 1
ATOM 656 N N . THR A 1 83 ? 8.585 -3.805 -17.096 1.00 95.25 83 THR A N 1
ATOM 657 C CA . THR A 1 83 ? 8.609 -3.541 -15.650 1.00 95.25 83 THR A CA 1
ATOM 658 C C . THR A 1 83 ? 7.737 -2.347 -15.267 1.00 95.25 83 THR A C 1
ATOM 660 O O . THR A 1 83 ? 7.004 -2.395 -14.288 1.00 95.25 83 THR A O 1
ATOM 663 N N . ARG A 1 84 ? 7.751 -1.258 -16.051 1.00 95.00 84 ARG A N 1
ATOM 664 C CA . ARG A 1 84 ? 6.859 -0.115 -15.808 1.00 95.00 84 ARG A CA 1
ATOM 665 C C . ARG A 1 84 ? 5.388 -0.533 -15.901 1.00 95.00 84 ARG A C 1
ATOM 667 O O . ARG A 1 84 ? 4.584 -0.042 -15.114 1.00 95.00 84 ARG A O 1
ATOM 674 N N . ASN A 1 85 ? 5.015 -1.346 -16.887 1.00 95.19 85 ASN A N 1
ATOM 675 C CA . ASN A 1 85 ? 3.626 -1.770 -17.066 1.00 95.19 85 ASN A CA 1
ATOM 676 C C . ASN A 1 85 ? 3.162 -2.673 -15.922 1.00 95.19 85 ASN A C 1
ATOM 678 O O . ASN A 1 85 ? 2.073 -2.443 -15.409 1.00 95.19 85 ASN A O 1
ATOM 682 N N . GLU A 1 86 ? 3.999 -3.623 -15.507 1.00 96.44 86 GLU A N 1
ATOM 683 C CA . GLU A 1 86 ? 3.749 -4.512 -14.366 1.00 96.44 86 GLU A CA 1
ATOM 684 C C . GLU A 1 86 ? 3.561 -3.704 -13.078 1.00 96.44 86 GLU A C 1
ATOM 686 O O . GLU A 1 86 ? 2.497 -3.761 -12.471 1.00 96.44 86 GLU A O 1
ATOM 691 N N . LEU A 1 87 ? 4.511 -2.823 -12.745 1.00 95.31 87 LEU A N 1
ATOM 692 C CA . LEU A 1 87 ? 4.412 -1.967 -11.558 1.00 95.31 87 LEU A CA 1
ATOM 693 C C . LEU A 1 87 ? 3.180 -1.049 -11.600 1.00 95.31 87 LEU A C 1
ATOM 695 O O . LEU A 1 87 ? 2.551 -0.795 -10.579 1.00 95.31 87 LEU A O 1
ATOM 699 N N . ASN A 1 88 ? 2.791 -0.546 -12.776 1.00 94.88 88 ASN A N 1
ATOM 700 C CA . ASN A 1 88 ? 1.564 0.246 -12.901 1.00 94.88 88 ASN A CA 1
ATOM 701 C C . ASN A 1 88 ? 0.287 -0.592 -12.771 1.00 94.88 88 ASN A C 1
ATOM 703 O O . ASN A 1 88 ? -0.740 -0.038 -12.379 1.00 94.88 88 ASN A O 1
ATOM 707 N N . ALA A 1 89 ? 0.314 -1.874 -13.136 1.00 96.56 89 ALA A N 1
ATOM 708 C CA . ALA A 1 89 ? -0.798 -2.785 -12.896 1.00 96.56 89 ALA A CA 1
ATOM 709 C C . ALA A 1 89 ? -0.931 -3.058 -11.391 1.00 96.56 89 ALA A C 1
ATOM 711 O O . ALA A 1 89 ? -1.997 -2.805 -10.833 1.00 96.56 89 ALA A O 1
ATOM 712 N N . GLU A 1 90 ? 0.175 -3.401 -10.724 1.00 95.38 90 GLU A N 1
ATOM 713 C CA . GLU A 1 90 ? 0.229 -3.590 -9.267 1.00 95.38 90 GLU A CA 1
ATOM 714 C C . GLU A 1 90 ? -0.263 -2.346 -8.513 1.00 95.38 90 GLU A C 1
ATOM 716 O O . GLU A 1 90 ? -1.117 -2.439 -7.636 1.00 95.38 90 GLU A O 1
ATOM 721 N N . VAL A 1 91 ? 0.193 -1.144 -8.891 1.00 96.56 91 VAL A N 1
ATOM 722 C CA . VAL A 1 91 ? -0.275 0.111 -8.272 1.00 96.56 91 VAL A CA 1
ATOM 723 C C . VAL A 1 91 ? -1.790 0.286 -8.417 1.00 96.56 91 VAL A C 1
ATOM 725 O O . VAL A 1 91 ? -2.432 0.792 -7.498 1.00 96.56 91 VAL A O 1
ATOM 728 N N . ARG A 1 92 ? -2.394 -0.107 -9.547 1.00 95.69 92 ARG A N 1
ATOM 729 C CA . ARG A 1 92 ? -3.854 -0.010 -9.727 1.00 95.69 92 ARG A CA 1
ATOM 730 C C . ARG A 1 92 ? -4.592 -0.973 -8.808 1.00 95.69 92 ARG A C 1
ATOM 732 O O . ARG A 1 92 ? -5.583 -0.561 -8.212 1.00 95.69 92 ARG A O 1
ATOM 739 N N . GLU A 1 93 ? -4.105 -2.202 -8.678 1.00 95.25 93 GLU A N 1
ATOM 740 C CA . GLU A 1 93 ? -4.675 -3.205 -7.774 1.00 95.25 93 GLU A CA 1
ATOM 741 C C . GLU A 1 93 ? -4.575 -2.755 -6.313 1.00 95.25 93 GLU A C 1
ATOM 743 O O . GLU A 1 93 ? -5.580 -2.734 -5.602 1.00 95.25 93 GLU A O 1
ATOM 748 N N . LEU A 1 94 ? -3.407 -2.265 -5.891 1.00 94.38 94 LEU A N 1
ATOM 749 C CA . LEU A 1 94 ? -3.207 -1.733 -4.542 1.00 94.38 94 LEU A CA 1
ATOM 750 C C . LEU A 1 94 ? -4.112 -0.526 -4.251 1.00 94.38 94 LEU A C 1
ATOM 752 O O . LEU A 1 94 ? -4.627 -0.387 -3.146 1.00 94.38 94 LEU A O 1
ATOM 756 N N . ILE A 1 95 ? -4.364 0.345 -5.236 1.00 93.50 95 ILE A N 1
ATOM 757 C CA . ILE A 1 95 ? -5.308 1.465 -5.074 1.00 93.50 95 ILE A CA 1
ATOM 758 C C . ILE A 1 95 ? -6.738 0.963 -4.837 1.00 93.50 95 ILE A C 1
ATOM 760 O O . ILE A 1 95 ? -7.469 1.585 -4.065 1.00 93.50 95 ILE A O 1
ATOM 764 N N . VAL A 1 96 ? -7.152 -0.124 -5.494 1.00 95.38 96 VAL A N 1
ATOM 765 C CA . VAL A 1 96 ? -8.465 -0.741 -5.247 1.00 95.38 96 VAL A CA 1
ATOM 766 C C . VAL A 1 96 ? -8.519 -1.283 -3.819 1.00 95.38 96 VAL A C 1
ATOM 768 O O . VAL A 1 96 ? -9.424 -0.911 -3.077 1.00 95.38 96 VAL A O 1
ATOM 771 N N . GLN A 1 97 ? -7.495 -2.020 -3.388 1.00 92.06 97 GLN A N 1
ATOM 772 C CA . GLN A 1 97 ? -7.411 -2.550 -2.023 1.00 92.06 97 GLN A CA 1
ATOM 773 C C . GLN A 1 97 ? -7.416 -1.438 -0.961 1.00 92.06 97 GLN A C 1
ATOM 775 O O . GLN A 1 97 ? -8.109 -1.546 0.046 1.00 92.06 97 GLN A O 1
ATOM 780 N N . VAL A 1 98 ? -6.723 -0.316 -1.188 1.00 93.88 98 VAL A N 1
ATOM 781 C CA . VAL A 1 98 ? -6.777 0.851 -0.285 1.00 93.88 98 VAL A CA 1
ATOM 782 C C . VAL A 1 98 ? -8.196 1.416 -0.169 1.00 93.88 98 VAL A C 1
ATOM 784 O O . VAL A 1 98 ? -8.600 1.839 0.917 1.00 93.88 98 VAL A O 1
ATOM 787 N N . ARG A 1 99 ? -8.962 1.451 -1.267 1.00 93.50 99 ARG A N 1
ATOM 788 C CA . ARG A 1 99 ? -10.358 1.919 -1.242 1.00 93.50 99 ARG A CA 1
ATOM 789 C C . ARG A 1 99 ? -11.244 0.967 -0.446 1.00 93.50 99 ARG A C 1
ATOM 791 O O . ARG A 1 99 ? -11.959 1.437 0.431 1.00 93.50 99 ARG A O 1
ATOM 798 N N . GLU A 1 100 ? -11.123 -0.335 -0.682 1.00 93.00 100 GLU A N 1
ATOM 799 C CA . GLU A 1 100 ? -11.842 -1.370 0.073 1.00 93.00 100 GLU A CA 1
ATOM 800 C C . GLU A 1 100 ? -11.514 -1.292 1.574 1.00 93.00 100 GLU A C 1
ATOM 802 O O . GLU A 1 100 ? -12.408 -1.280 2.416 1.00 93.00 100 GLU A O 1
ATOM 807 N N . GLN A 1 101 ? -10.239 -1.123 1.935 1.00 92.06 101 GLN A N 1
ATOM 808 C CA . GLN A 1 101 ? -9.829 -0.954 3.334 1.00 92.06 101 GLN A CA 1
ATOM 809 C C . GLN A 1 101 ? -10.377 0.329 3.964 1.00 92.06 101 GLN A C 1
ATOM 811 O O . GLN A 1 101 ? -10.715 0.356 5.150 1.00 92.06 101 GLN A O 1
ATOM 816 N N . ARG A 1 102 ? -10.509 1.407 3.184 1.00 92.94 102 ARG A N 1
ATOM 817 C CA . ARG A 1 102 ? -11.153 2.638 3.653 1.00 92.94 102 ARG A CA 1
ATOM 818 C C . ARG A 1 102 ? -12.639 2.417 3.946 1.00 92.94 102 ARG A C 1
ATOM 820 O O . ARG A 1 102 ? -13.125 2.964 4.934 1.00 92.94 102 ARG A O 1
ATOM 827 N N . GLU A 1 103 ? -13.333 1.632 3.127 1.00 95.12 103 GLU A N 1
ATOM 828 C CA . GLU A 1 103 ? -14.733 1.254 3.360 1.00 95.12 103 GLU A CA 1
ATOM 829 C C . GLU A 1 103 ? -14.874 0.394 4.620 1.00 95.12 103 GLU A C 1
ATOM 831 O O . GLU A 1 103 ? -15.696 0.714 5.477 1.00 95.12 103 GLU A O 1
ATOM 836 N N . ILE A 1 104 ? -14.008 -0.611 4.804 1.00 93.50 104 ILE A N 1
ATOM 837 C CA . ILE A 1 104 ? -13.970 -1.439 6.023 1.00 93.50 104 ILE A CA 1
ATOM 838 C C . ILE A 1 104 ? -13.739 -0.568 7.264 1.00 93.50 104 ILE A C 1
ATOM 840 O O . ILE A 1 104 ? -14.444 -0.703 8.263 1.00 93.50 104 ILE A O 1
ATOM 844 N N . ARG A 1 105 ? -12.790 0.375 7.211 1.00 93.44 105 ARG A N 1
ATOM 845 C CA . ARG A 1 105 ? -12.547 1.317 8.313 1.00 93.44 105 ARG A CA 1
ATOM 846 C C . ARG A 1 105 ? -13.787 2.157 8.631 1.00 93.44 105 ARG A C 1
ATOM 848 O O . ARG A 1 105 ? -14.061 2.404 9.804 1.00 93.44 105 ARG A O 1
ATOM 855 N N . GLU A 1 106 ? -14.503 2.644 7.620 1.00 93.62 106 GLU A N 1
ATOM 856 C CA . GLU A 1 106 ? -15.716 3.445 7.827 1.00 93.62 106 GLU A CA 1
ATOM 857 C C . GLU A 1 106 ? -16.827 2.608 8.478 1.00 93.62 106 GLU A C 1
ATOM 859 O O . GLU A 1 106 ? -17.400 3.046 9.475 1.00 93.62 106 GLU A O 1
ATOM 864 N N . GLN A 1 107 ? -17.035 1.372 8.010 1.00 94.44 107 GLN A N 1
ATOM 865 C CA . GLN A 1 107 ? -17.970 0.412 8.612 1.00 94.44 107 GLN A CA 1
ATOM 866 C C . GLN A 1 107 ? -17.613 0.109 10.075 1.00 94.44 107 GLN A C 1
ATOM 868 O O . GLN A 1 107 ? -18.473 0.132 10.952 1.00 94.44 107 GLN A O 1
ATOM 873 N N . MET A 1 108 ? -16.330 -0.111 10.380 1.00 93.31 108 MET A N 1
ATOM 874 C CA . MET A 1 108 ? -15.884 -0.342 11.759 1.00 93.31 108 MET A CA 1
ATOM 875 C C . MET A 1 108 ? -16.083 0.894 12.645 1.00 93.31 108 MET A C 1
ATOM 877 O O . MET A 1 108 ? -16.482 0.772 13.803 1.00 93.31 108 MET A O 1
ATOM 881 N N . ASN A 1 109 ? -15.869 2.101 12.113 1.00 93.94 109 ASN A N 1
ATOM 882 C CA . ASN A 1 109 ? -16.152 3.339 12.843 1.00 93.94 109 ASN A CA 1
ATOM 883 C C . ASN A 1 109 ? -17.646 3.517 13.136 1.00 93.94 109 ASN A C 1
ATOM 885 O O . ASN A 1 109 ? -17.994 4.030 14.203 1.00 93.94 109 ASN A O 1
ATOM 889 N N . GLU A 1 110 ? -18.516 3.113 12.213 1.00 95.88 110 GLU A N 1
ATOM 890 C CA . GLU A 1 110 ? -19.964 3.094 12.414 1.00 95.88 110 GLU A CA 1
ATOM 891 C C . GLU A 1 110 ? -20.347 2.121 13.538 1.00 95.88 110 GLU A C 1
ATOM 893 O O . GLU A 1 110 ? -20.953 2.544 14.522 1.00 95.88 110 GLU A O 1
ATOM 898 N N . ILE A 1 111 ? -19.837 0.884 13.505 1.00 95.00 111 ILE A N 1
ATOM 899 C CA . ILE A 1 111 ? -20.041 -0.109 14.575 1.00 95.00 111 ILE A CA 1
ATOM 900 C C . ILE A 1 111 ? -19.580 0.434 15.937 1.00 95.00 111 ILE A C 1
ATOM 902 O O . ILE A 1 111 ? -20.274 0.287 16.945 1.00 95.00 111 ILE A O 1
ATOM 906 N N . VAL A 1 112 ? -18.427 1.107 15.997 1.00 95.75 112 VAL A N 1
ATOM 907 C CA . VAL A 1 112 ? -17.931 1.726 17.237 1.00 95.75 112 VAL A CA 1
ATOM 908 C C . VAL A 1 112 ? -18.879 2.817 17.744 1.00 95.75 112 VAL A C 1
ATOM 910 O O . VAL A 1 112 ? -19.046 2.959 18.959 1.00 95.75 112 VAL A O 1
ATOM 913 N N . ARG A 1 113 ? -19.495 3.608 16.857 1.00 95.25 113 ARG A N 1
ATOM 914 C CA . ARG A 1 113 ? -20.492 4.620 17.248 1.00 95.25 113 ARG A CA 1
ATOM 915 C C . ARG A 1 113 ? -21.751 3.961 17.804 1.00 95.25 113 ARG A C 1
ATOM 917 O O . ARG A 1 113 ? -22.200 4.371 18.876 1.00 95.25 113 ARG A O 1
ATOM 924 N N . ASP A 1 114 ? -22.241 2.912 17.158 1.00 95.50 114 ASP A N 1
ATOM 925 C CA . ASP A 1 114 ? -23.432 2.179 17.595 1.00 95.50 114 ASP A CA 1
ATOM 926 C C . ASP A 1 114 ? -23.215 1.509 18.952 1.00 95.50 114 ASP A C 1
ATOM 928 O O . ASP A 1 114 ? -24.004 1.692 19.882 1.00 95.50 114 ASP A O 1
ATOM 932 N N . LYS A 1 115 ? -22.082 0.821 19.133 1.00 93.81 115 LYS A N 1
ATOM 933 C CA . LYS A 1 115 ? -21.715 0.219 20.422 1.00 93.81 115 LYS A CA 1
ATOM 934 C C . LYS A 1 115 ? -21.533 1.277 21.515 1.00 93.81 115 LYS A C 1
ATOM 936 O O . LYS A 1 115 ? -21.954 1.067 22.652 1.00 93.81 115 LYS A O 1
ATOM 941 N N . LYS A 1 116 ? -20.967 2.453 21.202 1.00 95.00 116 LYS A N 1
ATOM 942 C CA . LYS A 1 116 ? -20.877 3.576 22.160 1.00 95.00 116 LYS A CA 1
ATOM 943 C C . LYS A 1 116 ? -22.256 4.092 22.562 1.00 95.00 116 LYS A C 1
ATOM 945 O O . LYS A 1 116 ? -22.447 4.399 23.740 1.00 95.00 116 LYS A O 1
ATOM 950 N N . SER A 1 117 ? -23.190 4.163 21.613 1.00 95.38 117 SER A N 1
ATOM 951 C CA . SER A 1 117 ? -24.589 4.511 21.870 1.00 95.38 117 SER A CA 1
ATOM 952 C C . SER A 1 117 ? -25.244 3.486 22.802 1.00 95.38 117 SER A C 1
ATOM 954 O O . SER A 1 117 ? -25.743 3.857 23.866 1.00 95.38 117 SER A O 1
ATOM 956 N N . ALA A 1 118 ? -25.109 2.189 22.506 1.00 93.56 118 ALA A N 1
ATOM 957 C CA . ALA A 1 118 ? -25.609 1.106 23.355 1.00 93.56 118 ALA A CA 1
ATOM 958 C C . ALA A 1 118 ? -25.017 1.150 24.777 1.00 93.56 118 ALA A C 1
ATOM 960 O O . ALA A 1 118 ? -25.748 1.085 25.765 1.00 93.56 118 ALA A O 1
ATOM 961 N N . ARG A 1 119 ? -23.701 1.371 24.907 1.00 94.12 119 ARG A N 1
ATOM 962 C CA . ARG A 1 119 ? -23.036 1.550 26.207 1.00 94.12 119 ARG A CA 1
ATOM 963 C C . ARG A 1 119 ? -23.553 2.778 26.956 1.00 94.12 119 ARG A C 1
ATOM 965 O O . ARG A 1 119 ? -23.647 2.746 28.184 1.00 94.12 119 ARG A O 1
ATOM 972 N N . SER A 1 120 ? -23.861 3.874 26.258 1.00 93.62 120 SER A N 1
ATOM 973 C CA . SER A 1 120 ? -24.444 5.064 26.890 1.00 93.62 120 SER A CA 1
ATOM 974 C C . SER A 1 120 ? -25.844 4.779 27.435 1.00 93.62 120 SER A C 1
ATOM 976 O O . SER A 1 120 ? -26.087 5.061 28.606 1.00 93.62 120 SER A O 1
ATOM 978 N N . ALA A 1 121 ? -26.688 4.079 26.669 1.00 93.88 121 ALA A N 1
ATOM 979 C CA . ALA A 1 121 ? -28.004 3.631 27.115 1.00 93.88 121 ALA A CA 1
ATOM 980 C C . ALA A 1 121 ? -27.913 2.685 28.327 1.00 93.88 121 ALA A C 1
ATOM 982 O O . ALA A 1 121 ? -28.625 2.877 29.311 1.00 93.88 121 ALA A O 1
ATOM 983 N N . ALA A 1 122 ? -26.980 1.724 28.318 1.00 91.75 122 ALA A N 1
ATOM 984 C CA . ALA A 1 122 ? -26.722 0.853 29.469 1.00 91.75 122 ALA A CA 1
ATOM 985 C C . ALA A 1 122 ? -26.227 1.644 30.696 1.00 91.75 122 ALA A C 1
ATOM 987 O O . ALA A 1 122 ? -26.654 1.400 31.823 1.00 91.75 122 ALA A O 1
ATOM 988 N N . SER A 1 123 ? -25.367 2.647 30.488 1.00 92.31 123 SER A N 1
ATOM 989 C CA . SER A 1 123 ? -24.892 3.526 31.565 1.00 92.31 123 SER A CA 1
ATOM 990 C C . SER A 1 123 ? -26.024 4.359 32.168 1.00 92.31 123 SER A C 1
ATOM 992 O O . SER A 1 123 ? -26.048 4.581 33.379 1.00 92.31 123 SER A O 1
ATOM 994 N N . ASP A 1 124 ? -26.966 4.815 31.345 1.00 93.50 124 ASP A N 1
ATOM 995 C CA . ASP A 1 124 ? -28.145 5.546 31.803 1.00 93.50 124 ASP A CA 1
ATOM 996 C C . ASP A 1 124 ? -29.139 4.624 32.520 1.00 93.50 124 ASP A C 1
ATOM 998 O O . ASP A 1 124 ? -29.671 5.012 33.560 1.00 93.50 124 ASP A O 1
ATOM 1002 N N . ALA A 1 125 ? -29.289 3.370 32.079 1.00 91.19 125 ALA A N 1
ATOM 1003 C CA . ALA A 1 125 ? -30.048 2.348 32.800 1.00 91.19 125 ALA A CA 1
ATOM 1004 C C . ALA A 1 125 ? -29.453 2.063 34.192 1.00 91.19 125 ALA A C 1
ATOM 1006 O O . ALA A 1 125 ? -30.186 2.011 35.179 1.00 91.19 125 ALA A O 1
ATOM 1007 N N . VAL A 1 126 ? -28.122 1.979 34.316 1.00 90.62 126 VAL A N 1
ATOM 1008 C CA . VAL A 1 126 ? -27.443 1.844 35.620 1.00 90.62 126 VAL A CA 1
ATOM 1009 C C . VAL A 1 126 ? -27.701 3.052 36.517 1.00 90.62 126 VAL A C 1
ATOM 1011 O O . VAL A 1 126 ? -27.928 2.889 37.718 1.00 90.62 126 VAL A O 1
ATOM 1014 N N . LYS A 1 127 ? -27.671 4.275 35.969 1.00 91.44 127 LYS A N 1
ATOM 1015 C CA . LYS A 1 127 ? -28.009 5.486 36.736 1.00 91.44 127 LYS A CA 1
ATOM 1016 C C . LYS A 1 127 ? -29.463 5.445 37.204 1.00 91.44 127 LYS A C 1
ATOM 1018 O O . LYS A 1 127 ? -29.709 5.709 38.377 1.00 91.44 127 LYS A O 1
ATOM 1023 N N . ALA A 1 128 ? -30.399 5.078 36.330 1.00 90.94 128 ALA A N 1
ATOM 1024 C CA . ALA A 1 128 ? -31.815 4.963 36.663 1.00 90.94 128 ALA A CA 1
ATOM 1025 C C . ALA A 1 128 ? -32.063 3.909 37.757 1.00 90.94 128 ALA A C 1
ATOM 1027 O O . ALA A 1 128 ? -32.733 4.202 38.744 1.00 90.94 128 ALA A O 1
ATOM 1028 N N . ALA A 1 129 ? -31.448 2.726 37.648 1.00 88.38 129 ALA A N 1
ATOM 1029 C CA . ALA A 1 129 ? -31.550 1.669 38.654 1.00 88.38 129 ALA A CA 1
ATOM 1030 C C . ALA A 1 129 ? -30.970 2.104 40.013 1.00 88.38 129 ALA A C 1
ATOM 1032 O O . ALA A 1 129 ? -31.562 1.841 41.059 1.00 88.38 129 ALA A O 1
ATOM 1033 N N . LYS A 1 130 ? -29.838 2.824 40.017 1.00 87.31 130 LYS A N 1
ATOM 1034 C CA . LYS A 1 130 ? -29.250 3.387 41.247 1.00 87.31 130 LYS A CA 1
ATOM 1035 C C . LYS A 1 130 ? -30.152 4.443 41.884 1.00 87.31 130 LYS A C 1
ATOM 1037 O O . LYS A 1 130 ? -30.356 4.397 43.091 1.00 87.31 130 LYS A O 1
ATOM 1042 N N . LEU A 1 131 ? -30.729 5.345 41.089 1.00 87.75 131 LEU A N 1
ATOM 1043 C CA . LEU A 1 131 ? -31.680 6.352 41.575 1.00 87.75 131 LEU A CA 1
ATOM 1044 C C . LEU A 1 131 ? -32.951 5.714 42.155 1.00 87.75 131 LEU A C 1
ATOM 1046 O O . LEU A 1 131 ? -33.444 6.171 43.187 1.00 87.75 131 LEU A O 1
ATOM 1050 N N . ALA A 1 132 ? -33.458 4.649 41.529 1.00 85.44 132 ALA A N 1
ATOM 1051 C CA . ALA A 1 132 ? -34.592 3.881 42.037 1.00 85.44 132 ALA A CA 1
ATOM 1052 C C . ALA A 1 132 ? -34.260 3.194 43.372 1.00 85.44 132 ALA A C 1
ATOM 1054 O O . ALA A 1 132 ? -35.044 3.277 44.316 1.00 85.44 132 ALA A O 1
ATOM 1055 N N . LEU A 1 133 ? -33.070 2.591 43.491 1.00 83.81 133 LEU A N 1
ATO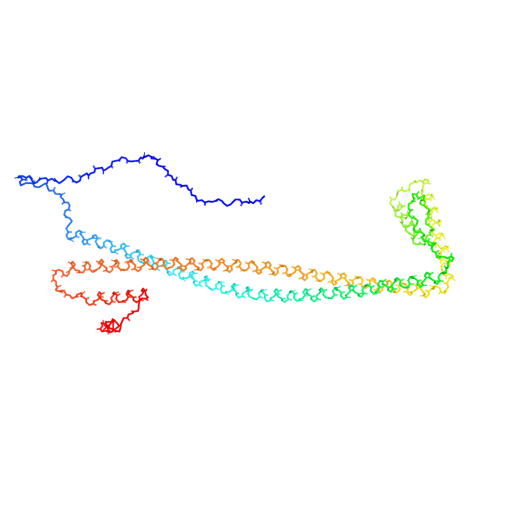M 1056 C CA . LEU A 1 133 ? -32.591 2.005 44.746 1.00 83.81 133 LEU A CA 1
ATOM 1057 C C . LEU A 1 133 ? -32.431 3.062 45.852 1.00 83.81 133 LEU A C 1
ATOM 1059 O O . LEU A 1 133 ? -32.798 2.806 46.998 1.00 83.81 133 LEU A O 1
ATOM 1063 N N . ASP A 1 134 ? -31.893 4.238 45.525 1.00 81.69 134 ASP A N 1
ATOM 1064 C CA . ASP A 1 134 ? -31.712 5.332 46.485 1.00 81.69 134 ASP A CA 1
ATOM 1065 C C . ASP A 1 134 ? -33.057 5.926 46.930 1.00 81.69 134 ASP A C 1
ATOM 1067 O O . ASP A 1 134 ? -33.234 6.235 48.106 1.00 81.69 134 ASP A O 1
ATOM 1071 N N . SER A 1 135 ? -34.037 6.007 46.026 1.00 82.44 135 SER A N 1
ATOM 1072 C CA . SER A 1 135 ? -35.408 6.421 46.353 1.00 82.44 135 SER A CA 1
ATOM 1073 C C . SER A 1 135 ? -36.117 5.392 47.240 1.00 82.44 135 SER A C 1
ATOM 1075 O O . SER A 1 135 ? -36.796 5.767 48.193 1.00 82.44 135 SER A O 1
ATOM 1077 N N . ALA A 1 136 ? -35.905 4.095 46.990 1.00 76.50 136 ALA A N 1
ATOM 1078 C CA . ALA A 1 136 ? -36.455 3.009 47.803 1.00 76.50 136 ALA A CA 1
ATOM 1079 C C . ALA A 1 136 ? -35.828 2.924 49.211 1.00 76.50 136 ALA A C 1
ATOM 1081 O O . ALA A 1 136 ? -36.483 2.476 50.147 1.00 76.50 136 ALA A O 1
ATOM 1082 N N . LYS A 1 137 ? -34.581 3.386 49.396 1.00 72.06 137 LYS A N 1
ATOM 1083 C CA . LYS A 1 137 ? -33.921 3.471 50.716 1.00 72.06 137 LYS A CA 1
ATOM 1084 C C . LYS A 1 137 ? -34.506 4.545 51.643 1.00 72.06 137 LYS A C 1
ATOM 1086 O O . LYS A 1 137 ? -34.248 4.495 52.844 1.00 72.06 137 LYS A O 1
ATOM 1091 N N . GLY A 1 138 ? -35.279 5.495 51.110 1.00 55.34 138 GLY A N 1
ATOM 1092 C CA . GLY A 1 138 ? -35.875 6.591 51.874 1.00 55.34 138 GLY A CA 1
ATOM 1093 C C . GLY A 1 138 ? -34.861 7.619 52.424 1.00 55.34 138 GLY A C 1
ATOM 1094 O O . GLY A 1 138 ? -33.645 7.408 52.391 1.00 55.34 138 GLY A O 1
ATOM 1095 N N . PRO A 1 139 ? -35.343 8.761 52.954 1.00 55.94 139 PRO A N 1
ATOM 1096 C CA . PRO A 1 139 ? -34.500 9.878 53.402 1.00 55.94 139 PRO A CA 1
ATOM 1097 C C . PRO A 1 139 ? -33.660 9.586 54.661 1.00 55.94 139 PRO A C 1
ATOM 1099 O O . PRO A 1 139 ? -32.750 10.351 54.964 1.00 55.94 139 PRO A O 1
ATOM 1102 N N . GLU A 1 140 ? -33.925 8.491 55.382 1.00 48.12 140 GLU A N 1
ATOM 1103 C CA . GLU A 1 140 ? -33.209 8.117 56.615 1.00 48.12 140 GLU A CA 1
ATOM 1104 C C . GLU A 1 140 ? -31.840 7.450 56.343 1.00 48.12 140 GLU A C 1
ATOM 1106 O O . GLU A 1 140 ? -30.954 7.464 57.195 1.00 48.12 140 GLU A O 1
ATOM 1111 N N . GLN A 1 141 ? -31.634 6.897 55.139 1.00 48.00 141 GLN A N 1
ATOM 1112 C CA . GLN A 1 141 ? -30.384 6.235 54.715 1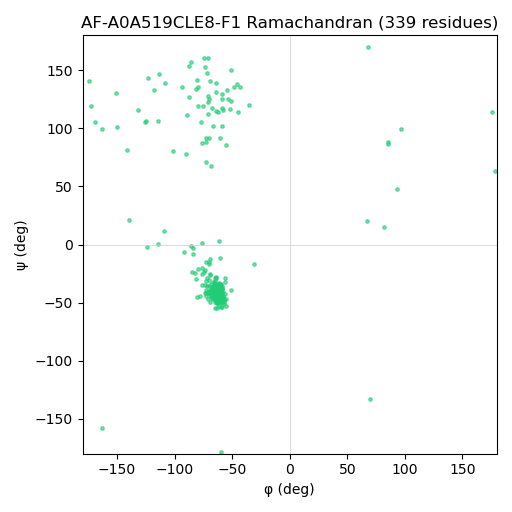.00 48.00 141 GLN A CA 1
ATOM 1113 C C . GLN A 1 141 ? -29.782 6.832 53.432 1.00 48.00 141 GLN A C 1
ATOM 1115 O O . GLN A 1 141 ? -28.704 6.411 52.995 1.00 48.00 141 GLN A O 1
ATOM 1120 N N . ALA A 1 142 ? -30.446 7.825 52.833 1.00 41.56 142 ALA A N 1
ATOM 1121 C CA . ALA A 1 142 ? -29.885 8.623 51.755 1.00 41.56 142 ALA A CA 1
ATOM 1122 C C . ALA A 1 142 ? -28.671 9.418 52.281 1.00 41.56 142 ALA A C 1
ATOM 1124 O O . ALA A 1 142 ? -28.760 10.056 53.333 1.00 41.56 142 ALA A O 1
ATOM 1125 N N . PRO A 1 143 ? -27.515 9.411 51.590 1.00 45.09 143 PRO A N 1
ATOM 1126 C CA . PRO A 1 143 ? -26.422 10.300 51.957 1.00 45.09 143 PRO A CA 1
ATOM 1127 C C . PRO A 1 143 ? -26.941 11.739 51.882 1.00 45.09 143 PRO A C 1
ATOM 1129 O O . PRO A 1 143 ? -27.486 12.133 50.852 1.00 45.09 143 PRO A O 1
ATOM 1132 N N . ALA A 1 144 ? -26.797 12.492 52.979 1.00 42.81 144 ALA A N 1
ATOM 1133 C CA . ALA A 1 144 ? -27.299 13.859 53.103 1.00 42.81 144 ALA A CA 1
ATOM 1134 C C . ALA A 1 144 ? -27.023 14.678 51.822 1.00 42.81 144 ALA A C 1
ATOM 1136 O O . ALA A 1 144 ? -25.907 14.584 51.286 1.00 42.81 144 ALA A O 1
ATOM 1137 N N . PRO A 1 145 ? -28.002 15.461 51.320 1.00 41.31 145 PRO A N 1
ATOM 1138 C CA . PRO A 1 145 ? -27.821 16.272 50.126 1.00 41.31 145 PRO A CA 1
ATOM 1139 C C . PRO A 1 145 ? -26.553 17.109 50.263 1.00 41.31 145 PRO A C 1
ATOM 1141 O O . PRO A 1 145 ? -26.376 17.849 51.229 1.00 41.31 145 PRO A O 1
ATOM 1144 N N . ARG A 1 146 ? -25.635 16.969 49.304 1.00 47.34 146 ARG A N 1
ATOM 1145 C CA . ARG A 1 146 ? -24.484 17.864 49.211 1.00 47.34 146 ARG A CA 1
ATOM 1146 C C . ARG A 1 146 ? -25.004 19.225 48.781 1.00 47.34 146 ARG A C 1
ATOM 1148 O O . ARG A 1 146 ? -25.103 19.493 47.586 1.00 47.34 146 ARG A O 1
ATOM 1155 N N . GLU A 1 147 ? -25.318 20.080 49.741 1.00 37.38 147 GLU A N 1
ATOM 1156 C CA . GLU A 1 147 ? -25.422 21.501 49.464 1.00 37.38 147 GLU A CA 1
ATOM 1157 C C . GLU A 1 147 ? -24.064 21.958 48.912 1.00 37.38 147 GLU A C 1
ATOM 1159 O O . GLU A 1 147 ? -23.022 21.852 49.569 1.00 37.38 147 GLU A O 1
ATOM 1164 N N . GLN A 1 148 ? -24.052 22.399 47.655 1.00 43.12 148 GLN A N 1
ATOM 1165 C CA . GLN A 1 148 ? -22.875 22.972 47.012 1.00 43.12 148 GLN A CA 1
ATOM 1166 C C . GLN A 1 148 ? -22.632 24.370 47.595 1.00 43.12 148 GLN A C 1
ATOM 1168 O O . GLN A 1 148 ? -22.849 25.381 46.935 1.00 43.12 148 GLN A O 1
ATOM 1173 N N . HIS A 1 149 ? -22.197 24.442 48.853 1.00 40.91 149 HIS A N 1
ATOM 1174 C CA . HIS A 1 149 ? -21.749 25.699 49.438 1.00 40.91 149 HIS A CA 1
ATOM 1175 C C . HIS A 1 149 ? -20.344 26.016 48.931 1.00 40.91 149 HIS A C 1
ATOM 1177 O O . HIS A 1 149 ? -19.342 25.408 49.317 1.00 40.91 149 HIS A O 1
ATOM 1183 N N . GLN A 1 150 ? -20.311 26.981 48.017 1.00 43.47 150 GLN A N 1
ATOM 1184 C CA . GLN A 1 150 ? -19.123 27.664 47.534 1.00 43.47 150 GLN A CA 1
ATOM 1185 C C . GLN A 1 150 ? -18.323 28.230 48.718 1.00 43.47 150 GLN A C 1
ATOM 1187 O O . GLN A 1 150 ? -18.839 29.008 49.512 1.00 43.47 150 GLN A O 1
ATOM 1192 N N . GLY A 1 151 ? -17.041 27.871 48.797 1.00 43.72 151 GLY A N 1
ATOM 1193 C CA . GLY A 1 151 ? -16.054 28.613 49.581 1.00 43.72 151 GLY A CA 1
ATOM 1194 C C . GLY A 1 151 ? -15.973 28.247 51.064 1.00 43.72 151 GLY A C 1
ATOM 1195 O O . GLY A 1 151 ? -16.516 28.924 51.928 1.00 43.72 151 GLY A O 1
ATOM 1196 N N . GLY A 1 152 ? -15.176 27.230 51.386 1.00 39.38 152 GLY A N 1
ATOM 1197 C CA . GLY A 1 152 ? -14.699 27.032 52.752 1.00 39.38 152 GLY A CA 1
ATOM 1198 C C . GLY A 1 152 ? -13.894 25.752 52.903 1.00 39.38 152 GLY A C 1
ATOM 1199 O O . GLY A 1 152 ? -14.438 24.657 52.786 1.00 39.38 152 GLY A O 1
ATOM 1200 N N . ARG A 1 153 ? -12.592 25.869 53.195 1.00 51.03 153 ARG A N 1
ATOM 1201 C CA . ARG A 1 153 ? -11.770 24.738 53.654 1.00 51.03 153 ARG A CA 1
ATOM 1202 C C . ARG A 1 153 ? -12.397 24.180 54.935 1.00 51.03 153 ARG A C 1
ATOM 1204 O O . ARG A 1 153 ? -12.219 24.761 56.002 1.00 51.03 153 ARG A O 1
ATOM 1211 N N . ARG A 1 154 ? -13.122 23.064 54.846 1.00 47.56 154 ARG A N 1
ATOM 1212 C CA . ARG A 1 154 ? -13.614 22.330 56.017 1.00 47.56 154 ARG A CA 1
ATOM 1213 C C . ARG A 1 154 ? -12.862 21.017 56.195 1.00 47.56 154 ARG A C 1
ATOM 1215 O O . ARG A 1 154 ? -12.564 20.302 55.240 1.00 47.56 154 ARG A O 1
ATOM 1222 N N . LYS A 1 155 ? -12.562 20.752 57.467 1.00 47.50 155 LYS A N 1
ATOM 1223 C CA . LYS A 1 155 ? -12.156 19.480 58.069 1.00 47.50 155 LYS A CA 1
ATOM 1224 C C . LYS A 1 155 ? -12.900 18.337 57.375 1.00 47.50 155 LYS A C 1
ATOM 1226 O O . LYS A 1 155 ? -14.125 18.345 57.362 1.00 47.50 155 LYS A O 1
ATOM 1231 N N . TRP A 1 156 ? -12.155 17.410 56.771 1.00 43.50 156 TRP A N 1
ATOM 1232 C CA . TRP A 1 156 ? -12.690 16.234 56.082 1.00 43.50 156 TRP A CA 1
ATOM 1233 C C . TRP A 1 156 ? -13.481 15.401 57.096 1.00 43.50 156 TRP A C 1
ATOM 1235 O O . TRP A 1 156 ? -12.914 14.608 57.849 1.00 43.50 156 TRP A O 1
ATOM 1245 N N . GLU A 1 157 ? -14.780 15.662 57.201 1.00 51.69 157 GLU A N 1
ATOM 1246 C CA . GLU A 1 157 ? -15.681 14.883 58.032 1.00 51.69 157 GLU A CA 1
ATOM 1247 C C . GLU A 1 157 ? -15.691 13.480 57.430 1.00 51.69 157 GLU A C 1
ATOM 1249 O O . GLU A 1 157 ? -15.995 13.295 56.247 1.00 51.69 157 GLU A O 1
ATOM 1254 N N . LYS A 1 158 ? -15.187 12.500 58.192 1.00 53.94 158 LYS A N 1
ATOM 1255 C CA . LYS A 1 158 ? -15.008 11.145 57.677 1.00 53.94 158 LYS A CA 1
ATOM 1256 C C . LYS A 1 158 ? -16.368 10.638 57.222 1.00 53.94 158 LYS A C 1
ATOM 1258 O O . LYS A 1 158 ? -17.273 10.504 58.040 1.00 53.94 158 LYS A O 1
ATOM 1263 N N . ARG A 1 159 ? -16.487 10.362 55.918 1.00 56.44 159 ARG A N 1
ATOM 1264 C CA . ARG A 1 159 ? -17.669 9.721 55.330 1.00 56.44 159 ARG A CA 1
ATOM 1265 C C . ARG A 1 159 ? -18.069 8.528 56.209 1.00 56.44 159 ARG A C 1
ATOM 1267 O O . ARG A 1 159 ? -17.165 7.798 56.632 1.00 56.44 159 ARG A O 1
ATOM 1274 N N . PRO A 1 160 ? -19.369 8.307 56.474 1.00 60.59 160 PRO A N 1
ATOM 1275 C CA . PRO A 1 160 ? -19.801 7.125 57.206 1.00 60.59 160 PRO A CA 1
ATOM 1276 C C . PRO A 1 160 ? -19.250 5.878 56.508 1.00 60.59 160 PRO A C 1
ATOM 1278 O O . PRO A 1 160 ? -19.272 5.774 55.276 1.00 60.59 160 PRO A O 1
ATOM 1281 N N . ALA A 1 161 ? -18.673 4.973 57.298 1.00 65.19 161 ALA A N 1
ATOM 1282 C CA . ALA A 1 161 ? -17.976 3.806 56.784 1.00 65.19 161 ALA A CA 1
ATOM 1283 C C . ALA A 1 161 ? -18.959 2.919 56.008 1.00 65.19 161 ALA A C 1
ATOM 1285 O O . ALA A 1 161 ? -19.904 2.373 56.569 1.00 65.19 161 ALA A O 1
ATOM 1286 N N . THR A 1 162 ? -18.747 2.801 54.700 1.00 74.31 162 THR A N 1
ATOM 1287 C CA . THR A 1 162 ? -19.551 1.945 53.825 1.00 74.31 162 THR A CA 1
ATOM 1288 C C . THR A 1 162 ? -18.948 0.539 53.815 1.00 74.31 162 THR A C 1
ATOM 1290 O O . THR A 1 162 ? -17.735 0.383 53.971 1.00 74.31 162 THR A O 1
ATOM 1293 N N . VAL A 1 163 ? -19.749 -0.499 53.554 1.00 75.75 163 VAL A N 1
ATOM 1294 C CA . VAL A 1 163 ? -19.250 -1.886 53.434 1.00 75.75 163 VAL A CA 1
ATOM 1295 C C . VAL A 1 163 ? -18.068 -1.980 52.455 1.00 75.75 163 VAL A C 1
ATOM 1297 O O . VAL A 1 163 ? -17.087 -2.668 52.728 1.00 75.75 163 VAL A O 1
ATOM 1300 N N . HIS A 1 164 ? -18.114 -1.238 51.343 1.00 76.12 164 HIS A N 1
ATOM 1301 C CA . HIS A 1 164 ? -17.036 -1.203 50.352 1.00 76.12 164 HIS A CA 1
ATOM 1302 C C . HIS A 1 164 ? -15.745 -0.534 50.864 1.00 76.12 164 HIS A C 1
ATOM 1304 O O . HIS A 1 164 ? -14.656 -1.049 50.618 1.00 76.12 164 HIS A O 1
ATOM 1310 N N . SER A 1 165 ? -15.835 0.579 51.605 1.00 80.94 165 SER A N 1
ATOM 1311 C CA . SER A 1 165 ? -14.641 1.240 52.156 1.00 80.94 165 SER A CA 1
ATOM 1312 C C . SER A 1 165 ? -13.971 0.380 53.225 1.00 80.94 165 SER A C 1
ATOM 1314 O O . SER A 1 165 ? -12.754 0.254 53.224 1.00 80.94 165 SER A O 1
ATOM 1316 N N . LEU A 1 166 ? -14.767 -0.285 54.068 1.00 84.44 166 LEU A N 1
ATOM 1317 C CA . LEU A 1 166 ? -14.263 -1.215 55.078 1.00 84.44 166 LEU A CA 1
ATOM 1318 C C . LEU A 1 166 ? -13.589 -2.443 54.452 1.00 84.44 166 LEU A C 1
ATOM 1320 O O . LEU A 1 166 ? -12.553 -2.872 54.943 1.00 84.44 166 LEU A O 1
ATOM 1324 N N . ARG A 1 167 ? -14.123 -2.978 53.344 1.00 84.50 167 ARG A N 1
ATOM 1325 C CA . ARG A 1 167 ? -13.475 -4.064 52.581 1.00 84.50 167 ARG A CA 1
ATOM 1326 C C . ARG A 1 167 ? -12.138 -3.634 51.982 1.00 84.50 167 ARG A C 1
ATOM 1328 O O . ARG A 1 167 ? -11.173 -4.382 52.051 1.00 84.50 167 ARG A O 1
ATOM 1335 N N . LYS A 1 168 ? -12.062 -2.427 51.417 1.00 87.38 168 LYS A N 1
ATOM 1336 C CA . LYS A 1 168 ? -10.809 -1.883 50.874 1.00 87.38 168 LYS A CA 1
ATOM 1337 C C . LYS A 1 168 ? -9.761 -1.672 51.970 1.00 87.38 168 LYS A C 1
ATOM 1339 O O . LYS A 1 168 ? -8.595 -1.999 51.763 1.00 87.38 168 LYS A O 1
ATOM 1344 N N . ASP A 1 169 ? -10.180 -1.148 53.119 1.00 85.31 169 ASP A N 1
ATOM 1345 C CA . ASP A 1 169 ? -9.309 -0.953 54.279 1.00 85.31 169 ASP A CA 1
ATOM 1346 C C . ASP A 1 169 ? -8.854 -2.296 54.875 1.00 85.31 169 ASP A C 1
ATOM 1348 O O . ASP A 1 169 ? -7.696 -2.416 55.269 1.00 85.31 169 ASP A O 1
ATOM 1352 N N . LEU A 1 170 ? -9.721 -3.318 54.876 1.00 88.69 170 LEU A N 1
ATOM 1353 C CA . LEU A 1 170 ? -9.376 -4.682 55.281 1.00 88.69 170 LEU A CA 1
ATOM 1354 C C . LEU A 1 170 ? -8.322 -5.293 54.352 1.00 88.69 170 LEU A C 1
ATOM 1356 O O . LEU A 1 170 ? -7.252 -5.640 54.835 1.00 88.69 170 LEU A O 1
ATOM 1360 N N . ASN A 1 171 ? -8.565 -5.319 53.037 1.00 88.00 171 ASN A N 1
ATOM 1361 C CA . ASN A 1 171 ? -7.613 -5.862 52.059 1.00 88.00 171 ASN A CA 1
ATOM 1362 C C . ASN A 1 171 ? -6.266 -5.123 52.101 1.00 88.00 171 ASN A C 1
ATOM 1364 O O . ASN A 1 171 ? -5.207 -5.711 51.911 1.00 88.00 171 ASN A O 1
ATOM 1368 N N . ARG A 1 172 ? -6.284 -3.808 52.349 1.00 90.88 172 ARG A N 1
ATOM 1369 C CA . ARG A 1 172 ? -5.056 -3.030 52.537 1.00 90.88 172 ARG A CA 1
ATOM 1370 C C . ARG A 1 172 ? -4.286 -3.497 53.774 1.00 90.88 172 ARG A C 1
ATOM 1372 O O . ARG A 1 172 ? -3.076 -3.677 53.682 1.00 90.88 172 ARG A O 1
ATOM 1379 N N . LEU A 1 173 ? -4.964 -3.652 54.912 1.00 87.56 173 LEU A N 1
ATOM 1380 C CA . LEU A 1 173 ? -4.342 -4.117 56.154 1.00 87.56 173 LEU A CA 1
ATOM 1381 C C . LEU A 1 173 ? -3.858 -5.569 56.041 1.00 87.56 173 LEU A C 1
ATOM 1383 O O . LEU A 1 173 ? -2.796 -5.867 56.572 1.00 87.56 173 LEU A O 1
ATOM 1387 N N . GLU A 1 174 ? -4.578 -6.428 55.316 1.00 87.31 174 GLU A N 1
ATOM 1388 C CA . GLU A 1 174 ? -4.164 -7.798 54.979 1.00 87.31 174 GLU A CA 1
ATOM 1389 C C . GLU A 1 174 ? -2.876 -7.794 54.154 1.00 87.31 174 GLU A C 1
ATOM 1391 O O . GLU A 1 174 ? -1.881 -8.363 54.591 1.00 87.31 174 GLU A O 1
ATOM 1396 N N . ASN A 1 175 ? -2.829 -7.041 53.051 1.00 89.12 175 ASN A N 1
ATOM 1397 C CA . ASN A 1 175 ? -1.623 -6.920 52.227 1.00 89.12 175 ASN A CA 1
ATOM 1398 C C . ASN A 1 175 ? -0.433 -6.337 53.011 1.00 89.12 175 ASN A C 1
ATOM 1400 O O . ASN A 1 175 ? 0.707 -6.751 52.821 1.00 89.12 175 ASN A O 1
ATOM 1404 N N . GLU A 1 176 ? -0.663 -5.346 53.880 1.00 86.75 176 GLU A N 1
ATOM 1405 C CA . GLU A 1 176 ? 0.391 -4.770 54.727 1.00 86.75 176 GLU A CA 1
ATOM 1406 C C . GLU A 1 176 ? 0.891 -5.766 55.790 1.00 86.75 176 GLU A C 1
ATOM 1408 O O . GLU A 1 176 ? 2.077 -5.755 56.128 1.00 86.75 176 GLU A O 1
ATOM 1413 N N . PHE A 1 177 ? 0.005 -6.622 56.303 1.00 85.50 177 PHE A N 1
ATOM 1414 C CA . PHE A 1 177 ? 0.330 -7.679 57.258 1.00 85.50 177 PHE A CA 1
ATOM 1415 C C . PHE A 1 177 ? 1.097 -8.831 56.586 1.00 85.50 177 PHE A C 1
ATOM 1417 O O . PHE A 1 177 ? 2.137 -9.238 57.096 1.00 85.50 177 PHE A O 1
ATOM 1424 N N . GLU A 1 178 ? 0.668 -9.277 55.400 1.00 85.00 178 GLU A N 1
ATOM 1425 C CA . GLU A 1 178 ? 1.364 -10.277 54.570 1.00 85.00 178 GLU A CA 1
ATOM 1426 C C . GLU A 1 178 ? 2.757 -9.808 54.124 1.00 85.00 178 GLU A C 1
ATOM 1428 O O . GLU A 1 178 ? 3.696 -10.596 54.057 1.00 85.00 178 GLU A O 1
ATOM 1433 N N . GLN A 1 179 ? 2.922 -8.505 53.876 1.00 85.75 179 GLN A N 1
ATOM 1434 C CA . GLN A 1 179 ? 4.215 -7.886 53.557 1.00 85.75 179 GLN A CA 1
ATOM 1435 C C . GLN A 1 179 ? 5.125 -7.691 54.785 1.00 85.75 179 GLN A C 1
ATOM 1437 O O . GLN A 1 179 ? 6.206 -7.118 54.648 1.00 85.75 179 GLN A O 1
ATOM 1442 N N . GLY A 1 180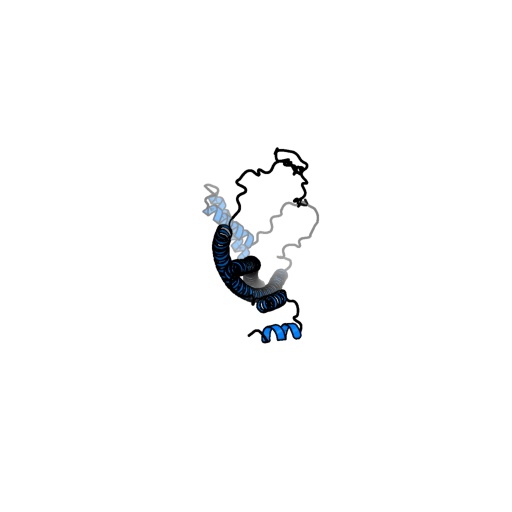 ? 4.700 -8.102 55.987 1.00 81.44 180 GLY A N 1
ATOM 1443 C CA . GLY A 1 180 ? 5.495 -8.004 57.215 1.00 81.44 180 GLY A CA 1
ATOM 1444 C C . GLY A 1 180 ? 5.752 -6.570 57.698 1.00 81.44 180 GLY A C 1
ATOM 1445 O O . GLY A 1 180 ? 6.687 -6.334 58.459 1.00 81.44 180 GLY A O 1
ATOM 1446 N N . LYS A 1 181 ? 4.948 -5.586 57.263 1.00 80.50 181 LYS A N 1
ATOM 1447 C CA . LYS A 1 181 ? 5.146 -4.157 57.600 1.00 80.50 181 LYS A CA 1
ATOM 1448 C C . LYS A 1 181 ? 4.788 -3.809 59.044 1.00 80.50 181 LYS A C 1
ATOM 1450 O O . LYS A 1 181 ? 5.148 -2.737 59.527 1.00 80.50 181 LYS A O 1
ATOM 1455 N N . HIS A 1 182 ? 4.077 -4.698 59.726 1.00 76.38 182 HIS A N 1
ATOM 1456 C CA . HIS A 1 182 ? 3.660 -4.532 61.111 1.00 76.38 182 HIS A CA 1
ATOM 1457 C C . HIS A 1 182 ? 4.364 -5.602 61.942 1.00 76.38 182 HIS A C 1
ATOM 1459 O O . HIS A 1 182 ? 3.987 -6.759 61.839 1.00 76.38 182 HIS A O 1
ATOM 1465 N N . THR A 1 183 ? 5.378 -5.227 62.730 1.00 74.62 183 THR A N 1
ATOM 1466 C CA . THR A 1 183 ? 6.118 -6.152 63.610 1.00 74.62 183 THR A CA 1
ATOM 1467 C C . THR A 1 183 ? 5.897 -5.846 65.098 1.00 74.62 183 THR A C 1
ATOM 1469 O O . THR A 1 183 ? 5.711 -4.689 65.503 1.00 74.62 183 THR A O 1
ATOM 1472 N N . GLY A 1 184 ? 5.890 -6.887 65.937 1.00 75.31 184 GLY A N 1
ATOM 1473 C CA . GLY A 1 184 ? 5.833 -6.780 67.403 1.00 75.31 184 GLY A CA 1
ATOM 1474 C C . GLY A 1 184 ? 4.485 -6.277 67.944 1.00 75.31 184 GLY A C 1
ATOM 1475 O O . GLY A 1 184 ? 3.422 -6.720 67.524 1.00 75.31 184 GLY A O 1
ATOM 1476 N N . ASN A 1 185 ? 4.484 -5.305 68.869 1.00 68.56 185 ASN A N 1
ATOM 1477 C CA . ASN A 1 185 ? 3.258 -4.787 69.519 1.00 68.56 185 ASN A CA 1
ATOM 1478 C C . ASN A 1 185 ? 2.224 -4.156 68.556 1.00 68.56 185 ASN A C 1
ATOM 1480 O O . ASN A 1 185 ? 1.090 -3.867 68.957 1.00 68.56 185 ASN A O 1
ATOM 1484 N N . ASN A 1 186 ? 2.603 -3.907 67.300 1.00 76.25 186 ASN A N 1
ATOM 1485 C CA . ASN A 1 186 ? 1.712 -3.397 66.261 1.00 76.25 186 ASN A CA 1
ATOM 1486 C C . ASN A 1 186 ? 0.929 -4.514 65.553 1.00 76.25 186 ASN A C 1
ATOM 1488 O O . ASN A 1 186 ? -0.184 -4.248 65.098 1.00 76.25 186 ASN A O 1
ATOM 1492 N N . GLU A 1 187 ? 1.420 -5.757 65.560 1.00 78.62 187 GLU A N 1
ATOM 1493 C CA . GLU A 1 187 ? 0.718 -6.925 65.004 1.00 78.62 187 GLU A CA 1
ATOM 1494 C C . GLU A 1 187 ? -0.616 -7.151 65.714 1.00 78.62 187 GLU A C 1
ATOM 1496 O O . GLU A 1 187 ? -1.671 -7.199 65.082 1.00 78.62 187 GLU A O 1
ATOM 1501 N N . THR A 1 188 ? -0.600 -7.169 67.050 1.00 81.31 188 THR A N 1
ATOM 1502 C CA . THR A 1 188 ? -1.807 -7.348 67.871 1.00 81.31 188 THR A CA 1
ATOM 1503 C C . THR A 1 188 ? -2.831 -6.235 67.630 1.00 81.31 188 THR A C 1
ATOM 1505 O O . THR A 1 188 ? -4.040 -6.478 67.629 1.00 81.31 188 THR A O 1
ATOM 1508 N N . LYS A 1 189 ? -2.371 -4.999 67.383 1.00 84.81 189 LYS A N 1
ATOM 1509 C CA . LYS A 1 189 ? -3.244 -3.849 67.087 1.00 84.81 189 LYS A CA 1
ATOM 1510 C C . LYS A 1 189 ? -3.857 -3.937 65.690 1.00 84.81 189 LYS A C 1
ATOM 1512 O O . LYS A 1 189 ? -5.040 -3.633 65.544 1.00 84.81 189 LYS A O 1
ATOM 1517 N N . VAL A 1 190 ? -3.084 -4.342 64.683 1.00 84.94 190 VAL A N 1
ATOM 1518 C CA . VAL A 1 190 ? -3.573 -4.530 63.308 1.00 84.94 190 VAL A CA 1
ATOM 1519 C C . VAL A 1 190 ? -4.544 -5.701 63.246 1.00 84.94 190 VAL A C 1
ATOM 1521 O O . VAL A 1 190 ? -5.642 -5.532 62.730 1.00 84.94 190 VAL A O 1
ATOM 1524 N N . MET A 1 191 ? -4.235 -6.819 63.905 1.00 84.19 191 MET A N 1
ATOM 1525 C CA . MET A 1 191 ? -5.138 -7.967 64.004 1.00 84.19 191 MET A CA 1
ATOM 1526 C C . MET A 1 191 ? -6.454 -7.610 64.712 1.00 84.19 191 MET A C 1
ATOM 1528 O O . MET A 1 191 ? -7.530 -8.016 64.269 1.00 84.19 191 MET A O 1
ATOM 1532 N N . LYS A 1 192 ? -6.403 -6.805 65.784 1.00 88.69 192 LYS A N 1
ATOM 1533 C CA . LYS A 1 192 ? -7.614 -6.290 66.441 1.00 88.69 192 LYS A CA 1
ATOM 1534 C C . LYS A 1 192 ? -8.424 -5.393 65.501 1.00 88.69 192 LYS A C 1
ATOM 1536 O O . LYS A 1 192 ? -9.626 -5.593 65.376 1.00 88.69 192 LYS A O 1
ATOM 1541 N N . ARG A 1 193 ? -7.774 -4.479 64.771 1.00 85.12 193 ARG A N 1
ATOM 1542 C CA . ARG A 1 193 ? -8.439 -3.629 63.767 1.00 85.12 193 ARG A CA 1
ATOM 1543 C C . ARG A 1 193 ? -9.051 -4.434 62.623 1.00 85.12 193 ARG A C 1
ATOM 1545 O O . ARG A 1 193 ? -10.163 -4.126 62.222 1.00 85.12 193 ARG A O 1
ATOM 1552 N N . MET A 1 194 ? -8.379 -5.471 62.130 1.00 85.94 194 MET A N 1
ATOM 1553 C CA . MET A 1 194 ? -8.917 -6.370 61.104 1.00 85.94 194 MET A CA 1
ATOM 1554 C C . MET A 1 194 ? -10.162 -7.111 61.606 1.00 85.94 194 MET A C 1
ATOM 1556 O O . MET A 1 194 ? -11.158 -7.187 60.885 1.00 85.94 194 MET A O 1
ATOM 1560 N N . LYS A 1 195 ? -10.155 -7.591 62.860 1.00 90.44 195 LYS A N 1
ATOM 1561 C CA . LYS A 1 195 ? -11.337 -8.194 63.503 1.00 90.44 195 LYS A CA 1
ATOM 1562 C C . LYS A 1 195 ? -12.473 -7.187 63.677 1.00 90.44 195 LYS A C 1
ATOM 1564 O O . LYS A 1 195 ? -13.612 -7.515 63.360 1.00 90.44 195 LYS A O 1
ATOM 1569 N N . ASP A 1 196 ? -12.170 -5.969 64.117 1.00 89.50 196 ASP A N 1
ATOM 1570 C CA . ASP A 1 196 ? -13.161 -4.906 64.302 1.00 89.50 196 ASP A CA 1
ATOM 1571 C C . ASP A 1 196 ? -13.781 -4.481 62.959 1.00 89.50 196 ASP A C 1
ATOM 1573 O O . ASP A 1 196 ? -15.001 -4.368 62.855 1.00 89.50 196 ASP A O 1
ATOM 1577 N N . ILE A 1 197 ? -12.968 -4.321 61.908 1.00 88.12 197 ILE A N 1
ATOM 1578 C CA . ILE A 1 197 ? -13.424 -4.028 60.540 1.00 88.12 197 ILE A CA 1
ATOM 1579 C C . ILE A 1 197 ? -14.270 -5.187 60.002 1.00 88.12 197 ILE A C 1
ATOM 1581 O O . ILE A 1 197 ? -15.347 -4.954 59.461 1.00 88.12 197 ILE A O 1
ATOM 1585 N N . SER A 1 198 ? -13.853 -6.438 60.213 1.00 86.12 198 SER A N 1
ATOM 1586 C CA . SER A 1 198 ? -14.623 -7.625 59.811 1.00 86.12 198 SER A CA 1
ATOM 1587 C C . SER A 1 198 ? -15.970 -7.715 60.538 1.00 86.12 198 SER A C 1
ATOM 1589 O O . SER A 1 198 ? -16.996 -8.017 59.925 1.00 86.12 198 SER A O 1
ATOM 1591 N N . ALA A 1 199 ? -15.998 -7.402 61.836 1.00 89.25 199 ALA A N 1
ATOM 1592 C CA . ALA A 1 199 ? -17.222 -7.351 62.628 1.00 89.25 199 ALA A CA 1
ATOM 1593 C C . ALA A 1 199 ? -18.147 -6.213 62.170 1.00 89.25 199 ALA A C 1
ATOM 1595 O O . ALA A 1 199 ? -19.354 -6.423 62.053 1.00 89.25 199 ALA A O 1
ATOM 1596 N N . GLN A 1 200 ? -17.596 -5.035 61.855 1.00 85.31 200 GLN A N 1
ATOM 1597 C CA . GLN A 1 200 ? -18.343 -3.907 61.289 1.00 85.31 200 GLN A CA 1
ATOM 1598 C C . GLN A 1 200 ? -18.912 -4.237 59.905 1.00 85.31 200 GLN A C 1
ATOM 1600 O O . GLN A 1 200 ? -20.084 -3.960 59.661 1.00 85.31 200 GLN A O 1
ATOM 1605 N N . ILE A 1 201 ? -18.134 -4.895 59.035 1.00 84.69 201 ILE A N 1
ATOM 1606 C CA . ILE A 1 201 ? -18.608 -5.404 57.741 1.00 84.69 201 ILE A CA 1
ATOM 1607 C C . ILE A 1 201 ? -19.784 -6.350 57.964 1.00 84.69 201 ILE A C 1
ATOM 1609 O O . ILE A 1 201 ? -20.820 -6.168 57.338 1.00 84.69 201 ILE A O 1
ATOM 1613 N N . LYS A 1 202 ? -19.667 -7.321 58.879 1.00 86.38 202 LYS A N 1
ATOM 1614 C CA . LYS A 1 202 ? -20.744 -8.277 59.173 1.00 86.38 202 LYS A CA 1
ATOM 1615 C C . LYS A 1 202 ? -22.002 -7.586 59.713 1.00 86.38 202 LYS A C 1
ATOM 1617 O O . LYS A 1 202 ? -23.100 -7.922 59.289 1.00 86.38 202 LYS A O 1
ATOM 1622 N N . LYS A 1 203 ? -21.853 -6.597 60.602 1.00 84.69 203 LYS A N 1
ATOM 1623 C CA . LYS A 1 203 ? -22.976 -5.825 61.167 1.00 84.69 203 LYS A CA 1
ATOM 1624 C C . LYS A 1 203 ? -23.715 -5.020 60.099 1.00 84.69 203 LYS A C 1
ATOM 1626 O O . LYS A 1 203 ? -24.936 -5.097 60.028 1.00 84.69 203 LYS A O 1
ATOM 1631 N N . LEU A 1 204 ? -22.974 -4.289 59.265 1.00 80.50 204 LEU A N 1
ATOM 1632 C CA . LEU A 1 204 ? -23.541 -3.501 58.170 1.00 80.50 204 LEU A CA 1
ATOM 1633 C C . LEU A 1 204 ? -24.192 -4.395 57.113 1.00 80.50 204 LEU A C 1
ATOM 1635 O O . LEU A 1 204 ? -25.273 -4.076 56.637 1.00 80.50 204 LEU A O 1
ATOM 1639 N N . LYS A 1 205 ? -23.578 -5.542 56.801 1.00 79.25 205 LYS A N 1
ATOM 1640 C CA . LYS A 1 205 ? -24.128 -6.506 55.844 1.00 79.25 205 LYS A CA 1
ATOM 1641 C C . LYS A 1 205 ? -25.434 -7.125 56.346 1.00 79.25 205 LYS A C 1
ATOM 1643 O O . LYS A 1 205 ? -26.407 -7.146 55.613 1.00 79.25 205 LYS A O 1
ATOM 1648 N N . ASN A 1 206 ? -25.490 -7.532 57.616 1.00 79.12 206 ASN A N 1
ATOM 1649 C CA . ASN A 1 206 ? -26.710 -8.076 58.215 1.00 79.12 206 ASN A CA 1
ATOM 1650 C C . ASN A 1 206 ? -27.850 -7.043 58.272 1.00 79.12 206 ASN A C 1
ATOM 1652 O O . ASN A 1 206 ? -29.000 -7.409 58.062 1.00 79.12 206 ASN A O 1
ATOM 1656 N N . ALA A 1 207 ? -27.536 -5.771 58.543 1.00 73.75 207 ALA A N 1
ATOM 1657 C CA . ALA A 1 207 ? -28.516 -4.682 58.515 1.00 73.75 207 ALA A CA 1
ATOM 1658 C C . ALA A 1 207 ? -28.992 -4.351 57.087 1.00 73.75 207 ALA A C 1
ATOM 1660 O O . ALA A 1 207 ? -30.129 -3.931 56.890 1.00 73.75 207 ALA A O 1
ATOM 1661 N N . GLU A 1 208 ? -28.137 -4.549 56.078 1.00 67.06 208 GLU A N 1
ATOM 1662 C CA . GLU A 1 208 ? -28.536 -4.444 54.674 1.00 67.06 208 GLU A CA 1
ATOM 1663 C C . GLU A 1 208 ? -29.390 -5.632 54.216 1.00 67.06 208 GLU A C 1
ATOM 1665 O O . GLU A 1 208 ? -30.361 -5.414 53.492 1.00 67.06 208 GLU A O 1
ATOM 1670 N N . ASP A 1 209 ? -29.045 -6.856 54.618 1.00 66.19 209 ASP A N 1
ATOM 1671 C CA . ASP A 1 209 ? -29.707 -8.100 54.201 1.00 66.19 209 ASP A CA 1
ATOM 1672 C C . ASP A 1 209 ? -31.083 -8.295 54.867 1.00 66.19 209 ASP A C 1
ATOM 1674 O O . ASP A 1 209 ? -31.942 -8.971 54.306 1.00 66.19 209 ASP A O 1
ATOM 1678 N N . SER A 1 210 ? -31.332 -7.671 56.027 1.00 65.06 210 SER A N 1
ATOM 1679 C CA . SER A 1 210 ? -32.651 -7.678 56.678 1.00 65.06 210 SER A CA 1
ATOM 1680 C C . SER A 1 210 ? -33.711 -6.863 55.933 1.00 65.06 210 SER A C 1
ATOM 1682 O O . SER A 1 210 ? -34.894 -7.005 56.222 1.00 65.06 210 SER A O 1
ATOM 1684 N N . ASN A 1 211 ? -33.306 -6.009 54.989 1.00 65.88 211 ASN A N 1
ATOM 1685 C CA . ASN A 1 211 ? -34.220 -5.201 54.191 1.00 65.88 211 ASN A CA 1
ATOM 1686 C C . ASN A 1 211 ? -34.614 -5.971 52.917 1.00 65.88 211 ASN A C 1
ATOM 1688 O O . ASN A 1 211 ? -34.045 -5.759 51.841 1.00 65.88 211 ASN A O 1
ATOM 1692 N N . THR A 1 212 ? -35.536 -6.930 53.070 1.00 65.81 212 THR A N 1
ATOM 1693 C CA . THR A 1 212 ? -36.007 -7.829 51.999 1.00 65.81 212 THR A CA 1
ATOM 1694 C C . THR A 1 212 ? -36.545 -7.069 50.792 1.00 65.81 212 THR A C 1
ATOM 1696 O O . THR A 1 212 ? -36.324 -7.495 49.662 1.00 65.81 212 THR A O 1
ATOM 1699 N N . ASP A 1 213 ? -37.141 -5.902 51.024 1.00 68.19 213 ASP A N 1
ATOM 1700 C CA . ASP A 1 213 ? -37.816 -5.091 50.006 1.00 68.19 213 ASP A CA 1
ATOM 1701 C C . ASP A 1 213 ? -36.825 -4.393 49.055 1.00 68.19 213 ASP A C 1
ATOM 1703 O O . ASP A 1 213 ? -37.157 -4.057 47.921 1.00 68.19 213 ASP A O 1
ATOM 1707 N N . LEU A 1 214 ? -35.566 -4.217 49.476 1.00 75.38 214 LEU A N 1
ATOM 1708 C CA . LEU A 1 214 ? -34.499 -3.648 48.641 1.00 75.38 214 LEU A CA 1
ATOM 1709 C C . LEU A 1 214 ? -33.692 -4.707 47.886 1.00 75.38 214 LEU A C 1
ATOM 1711 O O . LEU A 1 214 ? -32.816 -4.353 47.090 1.00 75.38 214 LEU A O 1
ATOM 1715 N N . LYS A 1 215 ? -33.933 -5.996 48.145 1.00 81.25 215 LYS A N 1
ATOM 1716 C CA . LYS A 1 215 ? -33.170 -7.093 47.539 1.00 81.25 215 LYS A CA 1
ATOM 1717 C C . LYS A 1 215 ? -33.351 -7.127 46.021 1.00 81.25 215 LYS A C 1
ATOM 1719 O O . LYS A 1 215 ? -32.353 -7.214 45.307 1.00 81.25 215 LYS A O 1
ATOM 1724 N N . ASP A 1 216 ? -34.581 -6.961 45.546 1.00 82.50 216 ASP A N 1
ATOM 1725 C CA . ASP A 1 216 ? -34.901 -6.973 44.115 1.00 82.50 216 ASP A CA 1
ATOM 1726 C C . ASP A 1 216 ? -34.334 -5.733 43.405 1.00 82.50 216 ASP A C 1
ATOM 1728 O O . ASP A 1 216 ? -33.682 -5.848 42.369 1.00 82.50 216 ASP A O 1
ATOM 1732 N N . SER A 1 217 ? -34.440 -4.551 44.023 1.00 82.00 217 SER A N 1
ATOM 1733 C CA . SER A 1 217 ? -33.823 -3.314 43.516 1.00 82.00 217 SER A CA 1
ATOM 1734 C C . SER A 1 217 ? -32.292 -3.402 43.445 1.00 82.00 217 SER A C 1
ATOM 1736 O O . SER A 1 217 ? -31.672 -2.873 42.523 1.00 82.00 217 SER A O 1
ATOM 1738 N N . ARG A 1 218 ? -31.646 -4.091 44.397 1.00 83.50 218 ARG A N 1
ATOM 1739 C CA . ARG A 1 218 ? -30.197 -4.356 44.352 1.00 8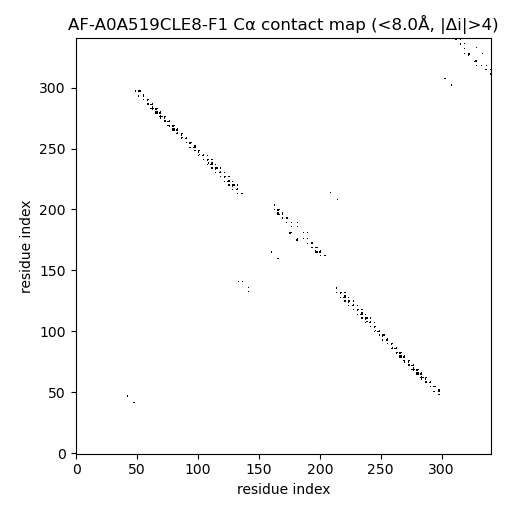3.50 218 ARG A CA 1
ATOM 1740 C C . ARG A 1 218 ? -29.830 -5.347 43.253 1.00 83.50 218 ARG A C 1
ATOM 1742 O O . ARG A 1 218 ? -28.811 -5.138 42.597 1.00 83.50 218 ARG A O 1
ATOM 1749 N N . ALA A 1 219 ? -30.633 -6.392 43.057 1.00 86.44 219 ALA A N 1
ATOM 1750 C CA . ALA A 1 219 ? -30.443 -7.343 41.967 1.00 86.44 219 ALA A CA 1
ATOM 1751 C C . ALA A 1 219 ? -30.547 -6.638 40.604 1.00 86.44 219 ALA A C 1
ATOM 1753 O O . ALA A 1 219 ? -29.654 -6.796 39.777 1.00 86.44 219 ALA A O 1
ATOM 1754 N N . ALA A 1 220 ? -31.530 -5.749 40.426 1.00 86.81 220 ALA A N 1
ATOM 1755 C CA . ALA A 1 220 ? -31.678 -4.937 39.217 1.00 86.81 220 ALA A CA 1
ATOM 1756 C C . ALA A 1 220 ? -30.470 -4.013 38.959 1.00 86.81 220 ALA A C 1
ATOM 1758 O O . ALA A 1 220 ? -30.022 -3.868 37.823 1.00 86.81 220 ALA A O 1
ATOM 1759 N N . VAL A 1 221 ? -29.885 -3.412 40.006 1.00 88.12 221 VAL A N 1
ATOM 1760 C CA . VAL A 1 221 ? -28.642 -2.625 39.869 1.00 88.12 221 VAL A CA 1
ATOM 1761 C C . VAL A 1 221 ? -27.461 -3.507 39.461 1.00 88.12 221 VAL A C 1
ATOM 1763 O O . VAL A 1 221 ? -26.655 -3.085 38.635 1.00 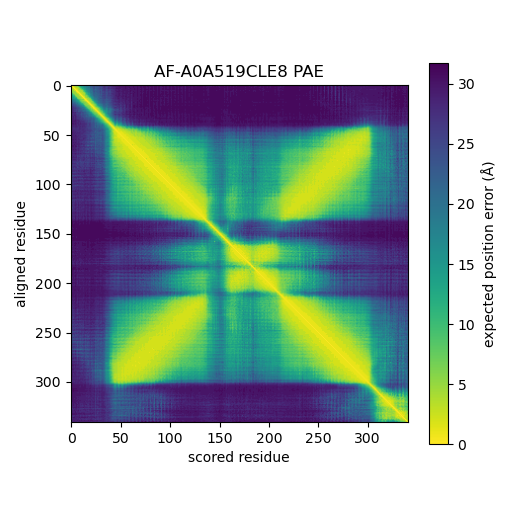88.12 221 VAL A O 1
ATOM 1766 N N . GLN A 1 222 ? -27.339 -4.711 40.027 1.00 88.62 222 GLN A N 1
ATOM 1767 C CA . GLN A 1 222 ? -26.272 -5.647 39.660 1.00 88.62 222 GLN A CA 1
ATOM 1768 C C . GLN A 1 222 ? -26.406 -6.120 38.212 1.00 88.62 222 GLN A C 1
ATOM 1770 O O . GLN A 1 222 ? -25.410 -6.129 37.493 1.00 88.62 222 GLN A O 1
ATOM 1775 N N . GLU A 1 223 ? -27.618 -6.447 37.770 1.00 90.06 223 GLU A N 1
ATOM 1776 C CA . GLU A 1 223 ? -27.900 -6.840 36.390 1.00 90.06 223 GLU A CA 1
ATOM 1777 C C . GLU A 1 223 ? -27.601 -5.699 35.410 1.00 90.06 223 GLU A C 1
ATOM 1779 O O . GLU A 1 223 ? -26.874 -5.895 34.437 1.00 90.06 223 GLU A O 1
ATOM 1784 N N . ALA A 1 224 ? -28.049 -4.475 35.710 1.00 90.38 224 ALA A N 1
ATOM 1785 C CA . ALA A 1 224 ? -27.730 -3.306 34.895 1.00 90.38 224 ALA A CA 1
ATOM 1786 C C . ALA A 1 224 ? -26.213 -3.049 34.823 1.00 90.38 224 ALA A C 1
ATOM 1788 O O . ALA A 1 224 ? -25.695 -2.696 33.764 1.00 90.38 224 ALA A O 1
ATOM 1789 N N . MET A 1 225 ? -25.485 -3.238 35.932 1.00 90.31 225 MET A N 1
ATOM 1790 C CA . MET A 1 225 ? -24.023 -3.116 35.950 1.00 90.31 225 MET A CA 1
ATOM 1791 C C . MET A 1 225 ? -23.349 -4.210 35.117 1.00 90.31 225 MET A C 1
ATOM 1793 O O . MET A 1 225 ? -22.433 -3.899 34.366 1.00 90.31 225 MET A O 1
ATOM 1797 N N . ALA A 1 226 ? -23.818 -5.457 35.189 1.00 92.38 226 ALA A N 1
ATOM 1798 C CA . ALA A 1 226 ? -23.300 -6.540 34.355 1.00 92.38 226 ALA A CA 1
ATOM 1799 C C . ALA A 1 226 ? -23.503 -6.245 32.858 1.00 92.38 226 ALA A C 1
ATOM 1801 O O . ALA A 1 226 ? -22.569 -6.380 32.072 1.00 92.38 226 ALA A O 1
ATOM 1802 N N . LEU A 1 227 ? -24.687 -5.755 32.472 1.00 91.38 227 LEU A N 1
ATOM 1803 C CA . LEU A 1 227 ? -24.974 -5.336 31.095 1.00 91.38 227 LEU A CA 1
ATOM 1804 C C . LEU A 1 227 ? -24.098 -4.156 30.644 1.00 91.38 227 LEU A C 1
ATOM 1806 O O . LEU A 1 227 ? -23.670 -4.107 29.491 1.00 91.38 227 LEU A O 1
ATOM 1810 N N . GLN A 1 228 ? -23.805 -3.210 31.542 1.00 92.25 228 GLN A N 1
ATOM 1811 C CA . GLN A 1 228 ? -22.905 -2.094 31.253 1.00 92.25 228 GLN A CA 1
ATOM 1812 C C . GLN A 1 228 ? -21.466 -2.562 31.002 1.00 92.25 228 GLN A C 1
ATOM 1814 O O . GLN A 1 228 ? -20.840 -2.051 30.074 1.00 92.25 228 GLN A O 1
ATOM 1819 N N . GLU A 1 229 ? -20.948 -3.501 31.800 1.00 92.69 229 GLU A N 1
ATOM 1820 C CA . GLU A 1 229 ? -19.600 -4.054 31.609 1.00 92.69 229 GLU A CA 1
ATOM 1821 C C . GLU A 1 229 ? -19.496 -4.804 30.276 1.00 92.69 229 GLU A C 1
ATOM 1823 O O . GLU A 1 229 ? -18.586 -4.524 29.500 1.00 92.69 229 GLU A O 1
ATOM 1828 N N . VAL A 1 230 ? -20.487 -5.636 29.926 1.00 94.31 230 VAL A N 1
ATOM 1829 C CA . VAL A 1 230 ? -20.539 -6.299 28.608 1.00 94.31 230 VAL A CA 1
ATOM 1830 C C . VAL A 1 230 ? -20.534 -5.266 27.477 1.00 94.31 230 VAL A C 1
ATOM 1832 O O . VAL A 1 230 ? -19.720 -5.344 26.559 1.00 94.31 230 VAL A O 1
ATOM 1835 N N . ALA A 1 231 ? -21.374 -4.230 27.560 1.00 93.38 231 ALA A N 1
ATOM 1836 C CA . ALA A 1 231 ? -21.386 -3.161 26.562 1.00 93.38 231 ALA A CA 1
ATOM 1837 C C . ALA A 1 231 ? -20.068 -2.357 26.529 1.00 93.38 231 ALA A C 1
ATOM 1839 O O . ALA A 1 231 ? -19.701 -1.797 25.493 1.00 93.38 231 ALA A O 1
ATOM 1840 N N . HIS A 1 232 ? -19.345 -2.258 27.649 1.00 94.31 232 HIS A N 1
ATOM 1841 C CA . HIS A 1 232 ? -18.034 -1.617 27.703 1.00 94.31 232 HIS A CA 1
ATOM 1842 C C . HIS A 1 232 ? -16.967 -2.453 26.991 1.00 94.31 232 HIS A C 1
ATOM 1844 O O . HIS A 1 232 ? -16.242 -1.907 26.155 1.00 94.31 232 HIS A O 1
ATOM 1850 N N . GLU A 1 233 ? -16.924 -3.757 27.266 1.00 95.81 233 GLU A N 1
ATOM 1851 C CA . GLU A 1 233 ? -16.033 -4.714 26.609 1.00 95.81 233 GLU A CA 1
ATOM 1852 C C . GLU A 1 233 ? -16.274 -4.751 25.095 1.00 95.81 233 GLU A C 1
ATOM 1854 O O . GLU A 1 233 ? -15.323 -4.659 24.319 1.00 95.81 233 GLU A O 1
ATOM 1859 N N . GLU A 1 234 ? -17.534 -4.776 24.653 1.00 94.19 234 GLU A N 1
ATOM 1860 C CA . GLU A 1 234 ? -17.881 -4.740 23.227 1.00 94.19 234 GLU A CA 1
ATOM 1861 C C . GLU A 1 234 ? -17.404 -3.456 22.532 1.00 94.19 234 GLU A C 1
ATOM 1863 O O . GLU A 1 234 ? -16.897 -3.502 21.409 1.00 94.19 234 GLU A O 1
ATOM 1868 N N . VAL A 1 235 ? -17.528 -2.294 23.189 1.00 96.25 235 VAL A N 1
ATOM 1869 C CA . VAL A 1 235 ? -16.989 -1.029 22.660 1.00 96.25 235 VAL A CA 1
ATOM 1870 C C . VAL A 1 235 ? -15.471 -1.087 22.555 1.00 96.25 235 VAL A C 1
ATOM 1872 O O . VAL A 1 235 ? -14.914 -0.561 21.593 1.00 96.25 235 VAL A O 1
ATOM 1875 N N . GLN A 1 236 ? -14.799 -1.689 23.536 1.00 95.50 236 GLN A N 1
ATOM 1876 C CA . GLN A 1 236 ? -13.348 -1.813 23.529 1.00 95.50 236 GLN A CA 1
ATOM 1877 C C . GLN A 1 236 ? -12.878 -2.729 22.396 1.00 95.50 236 GLN A C 1
ATOM 1879 O O . GLN A 1 236 ? -11.988 -2.341 21.647 1.00 95.50 236 GLN A O 1
ATOM 1884 N N . GLN A 1 237 ? -13.518 -3.886 22.213 1.00 95.19 237 GLN A N 1
ATOM 1885 C CA . GLN A 1 237 ? -13.215 -4.808 21.116 1.00 95.19 237 GLN A CA 1
ATOM 1886 C C . GLN A 1 237 ? -13.436 -4.153 19.749 1.00 95.19 237 GLN A C 1
ATOM 1888 O O . GLN A 1 237 ? -12.545 -4.187 18.901 1.00 95.19 237 GLN A O 1
ATOM 1893 N N . ALA A 1 238 ? -14.578 -3.486 19.551 1.00 94.50 238 ALA A N 1
ATOM 1894 C CA . ALA A 1 238 ? -14.861 -2.775 18.306 1.00 94.50 238 ALA A CA 1
ATOM 1895 C C . ALA A 1 238 ? -13.860 -1.633 18.052 1.00 94.50 238 ALA A C 1
ATOM 1897 O O . ALA A 1 238 ? -13.438 -1.417 16.918 1.00 94.50 238 ALA A O 1
ATOM 1898 N N . ALA A 1 239 ? -13.453 -0.905 19.099 1.00 94.75 239 ALA A N 1
ATOM 1899 C CA . ALA A 1 239 ? -12.472 0.170 18.977 1.00 94.75 239 ALA A CA 1
ATOM 1900 C C . ALA A 1 239 ? -11.080 -0.356 18.600 1.00 94.75 239 ALA A C 1
ATOM 1902 O O . ALA A 1 239 ? -10.427 0.248 17.752 1.00 94.75 239 ALA A O 1
ATOM 1903 N N . THR A 1 240 ? -10.649 -1.477 19.185 1.00 95.56 240 THR A N 1
ATOM 1904 C CA . THR A 1 240 ? -9.391 -2.139 18.813 1.00 95.56 240 THR A CA 1
ATOM 1905 C C . THR A 1 240 ? -9.439 -2.622 17.364 1.00 95.56 240 THR A C 1
ATOM 1907 O O . THR A 1 240 ? -8.547 -2.286 16.595 1.00 95.56 240 THR A O 1
ATOM 1910 N N . ALA A 1 241 ? -10.519 -3.291 16.947 1.00 93.25 241 ALA A N 1
ATOM 1911 C CA . ALA A 1 241 ? -10.683 -3.751 15.566 1.00 93.25 241 ALA A CA 1
ATOM 1912 C C . ALA A 1 241 ? -10.681 -2.591 14.547 1.00 93.25 241 ALA A C 1
ATOM 1914 O O . ALA A 1 241 ? -10.060 -2.676 13.488 1.00 93.25 241 ALA A O 1
ATOM 1915 N N . ALA A 1 242 ? -11.329 -1.465 14.872 1.00 93.88 242 ALA A N 1
ATOM 1916 C CA . ALA A 1 242 ? -11.305 -0.268 14.030 1.00 93.88 242 ALA A CA 1
ATOM 1917 C C . ALA A 1 242 ? -9.896 0.344 13.921 1.00 93.88 242 ALA A C 1
ATOM 1919 O O . ALA A 1 242 ? -9.512 0.838 12.857 1.00 93.88 242 ALA A O 1
ATOM 1920 N N . GLN A 1 243 ? -9.128 0.310 15.012 1.00 94.25 243 GLN A N 1
ATOM 1921 C CA . GLN A 1 243 ? -7.751 0.792 15.041 1.00 94.25 243 GLN A CA 1
ATOM 1922 C C . GLN A 1 243 ? -6.821 -0.114 14.221 1.00 94.25 243 GLN A C 1
ATOM 1924 O O . GLN A 1 243 ? -6.048 0.399 13.416 1.00 94.25 243 GLN A O 1
ATOM 1929 N N . GLU A 1 244 ? -6.956 -1.436 14.334 1.00 93.75 244 GLU A N 1
ATOM 1930 C CA . GLU A 1 244 ? -6.219 -2.408 13.514 1.00 93.75 244 GLU A CA 1
ATOM 1931 C C . GLU A 1 244 ? -6.503 -2.214 12.016 1.00 93.75 244 GLU A C 1
ATOM 1933 O O . GLU A 1 244 ? -5.577 -2.153 11.205 1.00 93.75 244 GLU A O 1
ATOM 1938 N N . ALA A 1 245 ? -7.772 -2.020 11.636 1.00 92.25 245 ALA A N 1
ATOM 1939 C CA . ALA A 1 245 ? -8.147 -1.707 10.255 1.00 92.25 245 ALA A CA 1
ATOM 1940 C C . ALA A 1 245 ? -7.544 -0.371 9.776 1.00 92.25 245 ALA A C 1
ATOM 1942 O O . ALA A 1 245 ? -7.120 -0.241 8.624 1.00 92.25 245 ALA A O 1
ATOM 1943 N N . HIS A 1 246 ? -7.468 0.634 10.654 1.00 93.00 246 HIS A N 1
ATOM 1944 C CA . HIS A 1 246 ? -6.824 1.907 10.337 1.00 93.00 246 HIS A CA 1
ATOM 1945 C C . HIS A 1 246 ? -5.309 1.763 10.134 1.00 93.00 246 HIS A C 1
ATOM 1947 O O . HIS A 1 246 ? -4.772 2.327 9.180 1.00 93.00 246 HIS A O 1
ATOM 1953 N N . GLU A 1 247 ? -4.627 1.001 10.985 1.00 94.88 247 GLU A N 1
ATOM 1954 C CA . GLU A 1 247 ? -3.195 0.716 10.861 1.00 94.88 247 GLU A CA 1
ATOM 1955 C C . GLU A 1 247 ? -2.892 -0.064 9.579 1.00 94.88 247 GLU A C 1
ATOM 1957 O O . GLU A 1 247 ? -1.997 0.317 8.822 1.00 94.88 247 GLU A O 1
ATOM 1962 N N . LEU A 1 248 ? -3.706 -1.075 9.263 1.00 93.81 248 LEU A N 1
ATOM 1963 C CA . LEU A 1 248 ? -3.607 -1.817 8.009 1.00 93.81 248 LEU A CA 1
ATOM 1964 C C . LEU A 1 248 ? -3.765 -0.888 6.795 1.00 93.81 248 LEU A C 1
ATOM 1966 O O . LEU A 1 248 ? -2.965 -0.939 5.863 1.00 93.81 248 LEU A O 1
ATOM 1970 N N . MET A 1 249 ? -4.746 0.017 6.818 1.00 92.75 249 MET A N 1
ATOM 1971 C CA . MET A 1 249 ? -4.939 1.019 5.765 1.00 92.75 249 MET A CA 1
ATOM 1972 C C . MET A 1 249 ? -3.698 1.917 5.581 1.00 92.75 249 MET A C 1
ATOM 1974 O O . MET A 1 249 ? -3.358 2.267 4.448 1.00 92.75 249 MET A O 1
ATOM 1978 N N . LEU A 1 250 ? -2.998 2.299 6.655 1.00 93.38 250 LEU A N 1
ATOM 1979 C CA . LEU A 1 250 ? -1.758 3.084 6.560 1.00 93.38 250 LEU A CA 1
ATOM 1980 C C . LEU A 1 250 ? -0.618 2.291 5.905 1.00 93.38 250 LEU A C 1
ATOM 1982 O O . LEU A 1 250 ? 0.117 2.851 5.085 1.00 93.38 250 LEU A O 1
ATOM 1986 N N . LEU A 1 251 ? -0.497 0.997 6.215 1.00 93.81 251 LEU A N 1
ATOM 1987 C CA . LEU A 1 251 ? 0.476 0.111 5.571 1.00 93.81 251 LEU A CA 1
ATOM 1988 C C . LEU A 1 251 ? 0.217 0.005 4.064 1.00 93.81 251 LEU A C 1
ATOM 1990 O O . LEU A 1 251 ? 1.140 0.198 3.276 1.00 93.81 251 LEU A O 1
ATOM 1994 N N . TRP A 1 252 ? -1.040 -0.192 3.652 1.00 93.44 252 TRP A N 1
ATOM 1995 C CA . TRP A 1 252 ? -1.402 -0.232 2.231 1.00 93.44 252 TRP A CA 1
ATOM 1996 C C . TRP A 1 252 ? -1.102 1.080 1.499 1.00 93.44 252 TRP A C 1
ATOM 1998 O O . TRP A 1 252 ? -0.593 1.052 0.382 1.00 93.44 252 TRP A O 1
ATOM 2008 N N . ASN A 1 253 ? -1.368 2.237 2.118 1.00 93.06 253 ASN A N 1
ATOM 2009 C CA . ASN A 1 253 ? -1.015 3.529 1.516 1.00 93.06 253 ASN A CA 1
ATOM 2010 C C . ASN A 1 253 ? 0.503 3.684 1.354 1.00 93.06 253 ASN A C 1
ATOM 2012 O O . ASN A 1 253 ? 0.968 4.109 0.299 1.00 93.06 253 ASN A O 1
ATOM 2016 N N . SER A 1 254 ? 1.268 3.283 2.371 1.00 95.56 254 SER A N 1
ATOM 2017 C CA . SER A 1 254 ? 2.733 3.312 2.320 1.00 95.56 254 SER A CA 1
ATOM 2018 C C . SER A 1 254 ? 3.270 2.415 1.200 1.00 95.56 254 SER A C 1
ATOM 2020 O O . SER A 1 254 ? 4.192 2.793 0.479 1.00 95.56 254 SER A O 1
ATOM 2022 N N . GLU A 1 255 ? 2.658 1.246 1.010 1.00 95.19 255 GLU A N 1
ATOM 2023 C CA . GLU A 1 255 ? 3.015 0.301 -0.046 1.00 95.19 255 GLU A CA 1
ATOM 2024 C C . GLU A 1 255 ? 2.654 0.819 -1.448 1.00 95.19 255 GLU A C 1
ATOM 2026 O O . GLU A 1 255 ? 3.455 0.701 -2.377 1.00 95.19 255 GLU A O 1
ATOM 2031 N N . VAL A 1 256 ? 1.498 1.477 -1.606 1.00 96.19 256 VAL A N 1
ATOM 2032 C CA . VAL A 1 256 ? 1.137 2.179 -2.851 1.00 96.19 256 VAL A CA 1
ATOM 2033 C C . VAL A 1 256 ? 2.187 3.227 -3.207 1.00 96.19 256 VAL A C 1
ATOM 2035 O O . VAL A 1 256 ? 2.617 3.295 -4.361 1.00 96.19 256 VAL A O 1
ATOM 2038 N N . ASP A 1 257 ? 2.610 4.043 -2.243 1.00 95.69 257 ASP A N 1
ATOM 2039 C CA . ASP A 1 257 ? 3.597 5.095 -2.488 1.00 95.69 257 ASP A CA 1
ATOM 2040 C C . ASP A 1 257 ? 4.973 4.512 -2.838 1.00 95.69 257 ASP A C 1
ATOM 2042 O O . ASP A 1 257 ? 5.604 4.963 -3.800 1.00 95.69 257 ASP A O 1
ATOM 2046 N N . ARG A 1 258 ? 5.389 3.434 -2.159 1.00 96.50 258 ARG A N 1
ATOM 2047 C CA . ARG A 1 258 ? 6.602 2.675 -2.499 1.00 96.50 258 ARG A CA 1
ATOM 2048 C C . ARG A 1 258 ? 6.562 2.169 -3.944 1.00 96.50 258 ARG A C 1
ATOM 2050 O O . ARG A 1 258 ? 7.524 2.339 -4.696 1.00 96.50 258 ARG A O 1
ATOM 2057 N N . GLN A 1 259 ? 5.449 1.568 -4.354 1.00 95.38 259 GLN A N 1
ATOM 2058 C CA . GLN A 1 259 ? 5.300 1.014 -5.700 1.00 95.38 259 GLN A CA 1
ATOM 2059 C C . GLN A 1 259 ? 5.218 2.100 -6.778 1.00 95.38 259 GLN A C 1
ATOM 2061 O O . GLN A 1 259 ? 5.796 1.953 -7.858 1.00 95.38 259 GLN A O 1
ATOM 2066 N N . ARG A 1 260 ? 4.592 3.244 -6.479 1.00 95.69 260 ARG A N 1
ATOM 2067 C CA . ARG A 1 260 ? 4.620 4.425 -7.357 1.00 95.69 260 ARG A CA 1
ATOM 2068 C C . ARG A 1 260 ? 6.038 4.930 -7.580 1.00 95.69 260 ARG A C 1
ATOM 2070 O O . ARG A 1 260 ? 6.399 5.237 -8.714 1.00 95.69 260 ARG A O 1
ATOM 2077 N N . GLU A 1 261 ? 6.860 4.990 -6.535 1.00 96.50 261 GLU A N 1
ATOM 2078 C CA . GLU A 1 261 ? 8.251 5.424 -6.667 1.00 96.50 261 GLU A CA 1
ATOM 2079 C C . GLU A 1 261 ? 9.079 4.467 -7.541 1.00 96.50 261 GLU A C 1
ATOM 2081 O O . GLU A 1 261 ? 9.873 4.913 -8.384 1.00 96.50 261 GLU A O 1
ATOM 2086 N N . LEU A 1 262 ? 8.865 3.155 -7.401 1.00 95.50 262 LEU A N 1
ATOM 2087 C CA . LEU A 1 262 ? 9.484 2.153 -8.270 1.00 95.50 262 LEU A CA 1
ATOM 2088 C C . LEU A 1 262 ? 9.023 2.303 -9.724 1.00 95.50 262 LEU A C 1
ATOM 2090 O O . LEU A 1 262 ? 9.862 2.328 -10.631 1.00 95.50 262 LEU A O 1
ATOM 2094 N N . ALA A 1 263 ? 7.718 2.471 -9.951 1.00 95.31 263 ALA A N 1
ATOM 2095 C CA . ALA A 1 263 ? 7.151 2.676 -11.280 1.00 95.31 263 ALA A CA 1
ATOM 2096 C C . ALA A 1 263 ? 7.718 3.941 -11.945 1.00 95.31 263 ALA A C 1
ATOM 2098 O O . ALA A 1 263 ? 8.127 3.904 -13.110 1.00 95.31 263 ALA A O 1
ATOM 2099 N N . GLU A 1 264 ? 7.827 5.044 -11.202 1.00 94.88 264 GLU A N 1
ATOM 2100 C CA . GLU A 1 264 ? 8.437 6.289 -11.677 1.00 94.88 264 GLU A CA 1
ATOM 2101 C C . GLU A 1 264 ? 9.935 6.132 -11.949 1.00 94.88 264 GLU A C 1
ATOM 2103 O O . GLU A 1 264 ? 10.459 6.665 -12.930 1.00 94.88 264 GLU A O 1
ATOM 2108 N N . THR A 1 265 ? 10.652 5.355 -11.138 1.00 95.38 265 THR A N 1
ATOM 2109 C CA . THR A 1 265 ? 12.067 5.047 -11.382 1.00 95.38 265 THR A CA 1
ATOM 2110 C C . THR A 1 265 ? 12.251 4.235 -12.662 1.00 95.38 265 THR A C 1
ATOM 2112 O O . THR A 1 265 ? 13.088 4.597 -13.497 1.00 95.38 265 THR A O 1
ATOM 2115 N N . ALA A 1 266 ? 11.423 3.211 -12.883 1.00 94.88 266 ALA A N 1
ATOM 2116 C CA . ALA A 1 266 ? 11.392 2.457 -14.133 1.00 94.88 266 ALA A CA 1
ATOM 2117 C C . ALA A 1 266 ? 11.023 3.360 -15.324 1.00 94.88 266 ALA A C 1
ATOM 2119 O O . ALA A 1 266 ? 11.657 3.292 -16.378 1.00 94.88 266 ALA A O 1
ATOM 2120 N N . HIS A 1 267 ? 10.073 4.283 -15.148 1.00 94.88 267 HIS A N 1
ATOM 2121 C CA . HIS A 1 267 ? 9.701 5.265 -16.166 1.00 94.88 267 HIS A CA 1
ATOM 2122 C C . HIS A 1 267 ? 10.851 6.239 -16.492 1.00 94.88 267 HIS A C 1
ATOM 2124 O O . HIS A 1 267 ? 11.084 6.584 -17.658 1.00 94.88 267 HIS A O 1
ATOM 2130 N N . ARG A 1 268 ? 11.611 6.689 -15.487 1.00 96.44 268 ARG A N 1
ATOM 2131 C CA . ARG A 1 268 ? 12.826 7.497 -15.688 1.00 96.44 268 ARG A CA 1
ATOM 2132 C C . ARG A 1 268 ? 13.885 6.709 -16.462 1.00 96.44 268 ARG A C 1
ATOM 2134 O O . ARG A 1 268 ? 14.458 7.253 -17.408 1.00 96.44 268 ARG A O 1
ATOM 2141 N N . GLY A 1 269 ? 14.100 5.439 -16.114 1.00 95.12 269 GLY A N 1
ATOM 2142 C CA . GLY A 1 269 ? 14.978 4.520 -16.849 1.00 95.12 269 GLY A CA 1
ATOM 2143 C C . GLY A 1 269 ? 14.543 4.326 -18.305 1.00 95.12 269 GLY A C 1
ATOM 2144 O O . GLY A 1 269 ? 15.360 4.418 -19.222 1.00 95.12 269 GLY A O 1
ATOM 2145 N N . LEU A 1 270 ? 13.238 4.186 -18.546 1.00 95.81 270 LEU A N 1
ATOM 2146 C CA . LEU A 1 270 ? 12.660 4.101 -19.885 1.00 95.81 270 LEU A CA 1
ATOM 2147 C C . LEU A 1 270 ? 12.966 5.350 -20.724 1.00 95.81 270 LEU A C 1
ATOM 2149 O O . LEU A 1 270 ? 13.458 5.233 -21.843 1.00 95.81 270 LEU A O 1
ATOM 2153 N N . ARG A 1 271 ? 12.723 6.554 -20.188 1.00 96.38 271 ARG A N 1
ATOM 2154 C CA . ARG A 1 271 ? 13.030 7.807 -20.904 1.00 96.38 271 ARG A CA 1
ATOM 2155 C C . ARG A 1 271 ? 14.523 7.935 -21.220 1.00 96.38 271 ARG A C 1
ATOM 2157 O O . ARG A 1 271 ? 14.874 8.351 -22.321 1.00 96.38 271 ARG A O 1
ATOM 2164 N N . ARG A 1 272 ? 15.396 7.572 -20.272 1.00 96.12 272 ARG A N 1
ATOM 2165 C CA . ARG A 1 272 ? 16.856 7.602 -20.467 1.00 96.12 272 ARG A CA 1
ATOM 2166 C C . ARG A 1 272 ? 17.302 6.607 -21.536 1.00 96.12 272 ARG A C 1
ATOM 2168 O O . ARG A 1 272 ? 18.003 7.007 -22.454 1.00 96.12 272 ARG A O 1
ATOM 2175 N N . SER A 1 273 ? 16.855 5.354 -21.451 1.00 96.31 273 SER A N 1
ATOM 2176 C CA . SER A 1 273 ? 17.221 4.315 -22.424 1.00 96.31 273 SER A CA 1
ATOM 2177 C C . SER A 1 273 ? 16.788 4.671 -23.844 1.00 96.31 273 SER A C 1
ATOM 2179 O O . SER A 1 273 ? 17.602 4.541 -24.748 1.00 96.31 273 SER A O 1
ATOM 2181 N N . LYS A 1 274 ? 15.581 5.228 -24.033 1.00 95.75 274 LYS A N 1
ATOM 2182 C CA . LYS A 1 274 ? 15.145 5.744 -25.342 1.00 95.75 274 LYS A CA 1
ATOM 2183 C C . LYS A 1 274 ? 16.076 6.838 -25.865 1.00 95.75 274 LYS A C 1
ATOM 2185 O O . LYS A 1 274 ? 16.565 6.743 -26.980 1.00 95.75 274 LYS A O 1
ATOM 2190 N N . LYS A 1 275 ? 16.401 7.830 -25.029 1.00 96.56 275 LYS A N 1
ATOM 2191 C CA . LYS A 1 275 ? 17.294 8.932 -25.419 1.00 96.56 275 LYS A CA 1
ATOM 2192 C C . LYS A 1 275 ? 18.697 8.449 -25.806 1.00 96.56 275 LYS A C 1
ATOM 2194 O O . LYS A 1 275 ? 19.274 8.968 -26.757 1.00 96.56 275 LYS A O 1
ATOM 2199 N N . GLU A 1 276 ? 19.263 7.495 -25.069 1.00 95.38 276 GLU A N 1
ATOM 2200 C CA . GLU A 1 276 ? 20.582 6.936 -25.395 1.00 95.38 276 GLU A CA 1
ATOM 2201 C C . GLU A 1 276 ? 20.537 6.003 -26.616 1.00 95.38 276 GLU A C 1
ATOM 2203 O O . GLU A 1 276 ? 21.456 6.043 -27.435 1.00 95.38 276 GLU A O 1
ATOM 2208 N N . ALA A 1 277 ? 19.452 5.242 -26.803 1.00 95.38 277 ALA A N 1
ATOM 2209 C CA . ALA A 1 277 ? 19.220 4.466 -28.021 1.00 95.38 277 ALA A CA 1
ATOM 2210 C C . ALA A 1 277 ? 19.162 5.375 -29.256 1.00 95.38 277 ALA A C 1
ATOM 2212 O O . ALA A 1 277 ? 19.832 5.094 -30.247 1.00 95.38 277 ALA A O 1
ATOM 2213 N N . ASP A 1 278 ? 18.430 6.490 -29.174 1.00 94.75 278 ASP A N 1
ATOM 2214 C CA . ASP A 1 278 ? 18.294 7.457 -30.267 1.00 94.75 278 ASP A CA 1
ATOM 2215 C C . ASP A 1 278 ? 19.636 8.114 -30.613 1.00 94.75 278 ASP A C 1
ATOM 2217 O O . ASP A 1 278 ? 19.971 8.258 -31.788 1.00 94.75 278 ASP A O 1
ATOM 2221 N N . LYS A 1 279 ? 20.456 8.457 -29.609 1.00 95.12 279 LYS A N 1
ATOM 2222 C CA . LYS A 1 279 ? 21.817 8.974 -29.834 1.00 95.12 279 LYS A CA 1
ATOM 2223 C C . LYS A 1 279 ? 22.710 7.944 -30.522 1.00 95.12 279 LYS A C 1
ATOM 2225 O O . LYS A 1 279 ? 23.368 8.275 -31.506 1.00 95.12 279 LYS A O 1
ATOM 2230 N N . ALA A 1 280 ? 22.738 6.707 -30.021 1.00 94.56 280 ALA A N 1
ATOM 2231 C CA . ALA A 1 280 ? 23.526 5.633 -30.622 1.00 94.56 280 ALA A CA 1
ATOM 2232 C C . ALA A 1 280 ? 23.058 5.345 -32.056 1.00 94.56 280 ALA A C 1
ATOM 2234 O O . ALA A 1 280 ? 23.877 5.199 -32.961 1.00 94.56 280 ALA A O 1
ATOM 2235 N N . HIS A 1 281 ? 21.743 5.356 -32.290 1.00 95.25 281 HIS A N 1
ATOM 2236 C CA . HIS A 1 281 ? 21.166 5.230 -33.621 1.00 95.25 281 HIS A CA 1
ATOM 2237 C C . HIS A 1 281 ? 21.581 6.386 -34.538 1.00 95.25 281 HIS A C 1
ATOM 2239 O O . HIS A 1 281 ? 22.016 6.144 -35.660 1.00 95.25 281 HIS A O 1
ATOM 2245 N N . HIS A 1 282 ? 21.530 7.631 -34.063 1.00 95.25 282 HIS A N 1
ATOM 2246 C CA . HIS A 1 282 ? 21.972 8.791 -34.830 1.00 95.25 282 HIS A CA 1
ATOM 2247 C C . HIS A 1 282 ? 23.449 8.673 -35.240 1.00 95.25 282 HIS A C 1
ATOM 2249 O O . HIS A 1 282 ? 23.772 8.802 -36.422 1.00 95.25 282 HIS A O 1
ATOM 2255 N N . PHE A 1 283 ? 24.343 8.353 -34.298 1.00 94.31 283 PHE A N 1
ATOM 2256 C CA . PHE A 1 283 ? 25.764 8.156 -34.602 1.00 94.31 283 PHE A CA 1
ATOM 2257 C C . PHE A 1 283 ? 26.014 6.975 -35.542 1.00 94.31 283 PHE A C 1
ATOM 2259 O O . PHE A 1 283 ? 26.891 7.061 -36.405 1.00 94.31 283 PHE A O 1
ATOM 2266 N N . TYR A 1 284 ? 25.227 5.904 -35.428 1.00 94.81 284 TYR A N 1
ATOM 2267 C CA . TYR A 1 284 ? 25.262 4.790 -36.368 1.00 94.81 284 TYR A CA 1
ATOM 2268 C C . TYR A 1 284 ? 24.915 5.240 -37.795 1.00 94.81 284 TYR A C 1
ATOM 2270 O O . TYR A 1 284 ? 25.679 4.970 -38.720 1.00 94.81 284 TYR A O 1
ATOM 2278 N N . ILE A 1 285 ? 23.820 5.988 -37.975 1.00 93.19 285 ILE A N 1
ATOM 2279 C CA . ILE A 1 285 ? 23.394 6.500 -39.288 1.00 93.19 285 ILE A CA 1
ATOM 2280 C C . ILE A 1 285 ? 24.437 7.452 -39.887 1.00 93.19 285 ILE A C 1
ATOM 2282 O O . ILE A 1 285 ? 24.773 7.335 -41.067 1.00 93.19 285 ILE A O 1
ATOM 2286 N N . VAL A 1 286 ? 24.995 8.365 -39.084 1.00 94.69 286 VAL A N 1
ATOM 2287 C CA . VAL A 1 286 ? 26.069 9.267 -39.534 1.00 94.69 286 VAL A CA 1
ATOM 2288 C C . VAL A 1 286 ? 27.306 8.468 -39.949 1.00 94.69 286 VAL A C 1
ATOM 2290 O O . VAL A 1 286 ? 27.866 8.720 -41.015 1.00 94.69 286 VAL A O 1
ATOM 2293 N N . SER A 1 287 ? 27.703 7.464 -39.162 1.00 91.62 287 SER A N 1
ATOM 2294 C CA . SER A 1 287 ? 28.847 6.601 -39.485 1.00 91.62 287 SER A CA 1
ATOM 2295 C C . SER A 1 287 ? 28.618 5.827 -40.784 1.00 91.62 287 SER A C 1
ATOM 2297 O O . SER A 1 287 ? 29.516 5.763 -41.621 1.00 91.62 287 SER A O 1
ATOM 2299 N N . LEU A 1 288 ? 27.403 5.319 -41.007 1.00 92.12 288 LEU A N 1
ATOM 2300 C CA . LEU A 1 288 ? 27.030 4.633 -42.243 1.00 92.12 288 LEU A CA 1
ATOM 2301 C C . LEU A 1 288 ? 27.101 5.569 -43.462 1.00 92.12 288 LEU A C 1
ATOM 2303 O O . LEU A 1 288 ? 27.635 5.191 -44.503 1.00 92.12 288 LEU A O 1
ATOM 2307 N N . ARG A 1 289 ? 26.639 6.820 -43.327 1.00 92.44 289 ARG A N 1
ATOM 2308 C CA . ARG A 1 289 ? 26.743 7.835 -44.390 1.00 92.44 289 ARG A CA 1
ATOM 2309 C C . ARG A 1 289 ? 28.202 8.169 -44.716 1.00 92.44 289 ARG A C 1
ATOM 2311 O O . ARG A 1 289 ? 28.566 8.228 -45.890 1.00 92.44 289 ARG A O 1
ATOM 2318 N N . CYS A 1 290 ? 29.047 8.335 -43.697 1.00 90.69 290 CYS A N 1
ATOM 2319 C CA . CYS A 1 290 ? 30.488 8.524 -43.875 1.00 90.69 290 CYS A CA 1
ATOM 2320 C C . CYS A 1 290 ? 31.139 7.316 -44.562 1.00 90.69 290 CYS A C 1
ATOM 2322 O O . CYS A 1 290 ? 31.991 7.490 -45.432 1.00 90.69 290 CYS A O 1
ATOM 2324 N N . LEU A 1 291 ? 30.718 6.096 -44.212 1.00 91.06 291 LEU A N 1
ATOM 2325 C CA . LEU A 1 291 ? 31.215 4.869 -44.826 1.00 91.06 291 LEU A CA 1
ATOM 2326 C C . LEU A 1 291 ? 30.884 4.820 -46.323 1.00 91.06 291 LEU A C 1
ATOM 2328 O O . LEU A 1 291 ? 31.780 4.552 -47.122 1.00 91.06 291 LEU A O 1
ATOM 2332 N N . HIS A 1 292 ? 29.641 5.129 -46.705 1.00 89.44 292 HIS A N 1
ATOM 2333 C CA . HIS A 1 292 ? 29.233 5.208 -48.111 1.00 89.44 292 HIS A CA 1
ATOM 2334 C C . HIS A 1 292 ? 30.016 6.286 -48.867 1.00 89.44 292 HIS A C 1
ATOM 2336 O O . HIS A 1 292 ? 30.580 5.995 -49.915 1.00 89.44 292 HIS A O 1
ATOM 2342 N N . SER A 1 293 ? 30.169 7.485 -48.294 1.00 91.81 293 SER A N 1
ATOM 2343 C CA . SER A 1 293 ? 30.961 8.559 -48.909 1.00 91.81 293 SER A CA 1
ATOM 2344 C C . SER A 1 293 ? 32.421 8.147 -49.155 1.00 91.81 293 SER A C 1
ATOM 2346 O O . SER A 1 293 ? 32.955 8.366 -50.243 1.00 91.81 293 SER A O 1
ATOM 2348 N N . ILE A 1 294 ? 33.070 7.486 -48.186 1.00 89.50 294 ILE A N 1
ATOM 2349 C CA . ILE A 1 294 ? 34.438 6.970 -48.354 1.00 89.50 294 ILE A CA 1
ATOM 2350 C C . ILE A 1 294 ? 34.489 5.873 -49.425 1.00 89.50 294 ILE A C 1
ATOM 2352 O O . ILE A 1 294 ? 35.420 5.842 -50.232 1.00 89.50 294 ILE A O 1
ATOM 2356 N N . GLN A 1 295 ? 33.498 4.982 -49.464 1.00 88.88 295 GLN A N 1
ATOM 2357 C CA . GLN A 1 295 ? 33.400 3.943 -50.490 1.00 88.88 295 GLN A CA 1
ATOM 2358 C C . GLN A 1 295 ? 33.209 4.531 -51.892 1.00 88.88 295 GLN A C 1
ATOM 2360 O O . GLN A 1 295 ? 33.864 4.060 -52.823 1.00 88.88 295 GLN A O 1
ATOM 2365 N N . ASP A 1 296 ? 32.384 5.567 -52.037 1.00 89.25 296 ASP A N 1
ATOM 2366 C CA . ASP A 1 296 ? 32.163 6.276 -53.297 1.00 89.25 296 ASP A CA 1
ATOM 2367 C C . ASP A 1 296 ? 33.430 6.999 -53.760 1.00 89.25 296 ASP A C 1
ATOM 2369 O O . ASP A 1 296 ? 33.823 6.844 -54.915 1.00 89.25 296 ASP A O 1
ATOM 2373 N N . MET A 1 297 ? 34.153 7.680 -52.861 1.00 86.38 297 MET A N 1
ATOM 2374 C CA . MET A 1 297 ? 35.464 8.267 -53.175 1.00 86.38 297 MET A CA 1
ATOM 2375 C C . MET A 1 297 ? 36.467 7.197 -53.633 1.00 86.38 297 MET A C 1
ATOM 2377 O O . MET A 1 297 ? 37.097 7.339 -54.681 1.00 86.38 297 MET A O 1
ATOM 2381 N N . LEU A 1 298 ? 36.572 6.076 -52.910 1.00 85.88 298 LEU A N 1
ATOM 2382 C CA . LEU A 1 298 ? 37.437 4.949 -53.287 1.00 85.88 298 LEU A CA 1
ATOM 2383 C C . LEU A 1 298 ? 37.005 4.279 -54.603 1.00 85.88 298 LEU A C 1
ATOM 2385 O O . LEU A 1 298 ? 37.828 3.658 -55.283 1.00 85.88 298 LEU A O 1
ATOM 2389 N N . ARG A 1 299 ? 35.718 4.336 -54.959 1.00 86.75 299 ARG A N 1
ATOM 2390 C CA . ARG A 1 299 ? 35.187 3.824 -56.227 1.00 86.75 299 ARG A CA 1
ATOM 2391 C C . ARG A 1 299 ? 35.491 4.785 -57.371 1.00 86.75 299 ARG A C 1
ATOM 2393 O O . ARG A 1 299 ? 35.981 4.322 -58.392 1.00 86.75 299 ARG A O 1
ATOM 2400 N N . ALA A 1 300 ? 35.302 6.089 -57.185 1.00 84.44 300 ALA A N 1
ATOM 2401 C CA . ALA A 1 300 ? 35.660 7.119 -58.157 1.00 84.44 300 ALA A CA 1
ATOM 2402 C C . ALA A 1 300 ? 37.168 7.114 -58.463 1.00 84.44 300 ALA A C 1
ATOM 2404 O O . ALA A 1 300 ? 37.562 7.151 -59.625 1.00 84.44 300 ALA A O 1
ATOM 2405 N N . MET A 1 301 ? 38.017 6.942 -57.442 1.00 79.00 301 MET A N 1
ATOM 2406 C CA . MET A 1 301 ? 39.471 6.802 -57.615 1.00 79.00 301 MET A CA 1
ATOM 2407 C C . MET A 1 301 ? 39.876 5.533 -58.384 1.00 79.00 301 MET A C 1
ATOM 2409 O O . MET A 1 301 ? 40.899 5.530 -59.061 1.00 79.00 301 MET A O 1
ATOM 2413 N N . ARG A 1 302 ? 39.082 4.455 -58.302 1.00 76.81 302 ARG A N 1
ATOM 2414 C CA . ARG A 1 302 ? 39.258 3.239 -59.121 1.00 76.81 302 ARG A CA 1
ATOM 2415 C C . ARG A 1 302 ? 38.653 3.377 -60.524 1.00 76.81 302 ARG A C 1
ATOM 2417 O O . ARG A 1 302 ? 39.147 2.758 -61.458 1.00 76.81 302 ARG A O 1
ATOM 2424 N N . GLY A 1 303 ? 37.596 4.177 -60.658 1.00 61.38 303 GLY A N 1
ATOM 2425 C CA . GLY A 1 303 ? 36.824 4.423 -61.878 1.00 61.38 303 GLY A CA 1
ATOM 2426 C C . GLY A 1 303 ? 37.374 5.526 -62.781 1.00 61.38 303 GLY A C 1
ATOM 2427 O O . GLY A 1 303 ? 36.855 5.708 -63.874 1.00 61.38 303 GLY A O 1
ATOM 2428 N N . ALA A 1 304 ? 38.466 6.202 -62.414 1.00 53.75 304 ALA A N 1
ATOM 2429 C CA . ALA A 1 304 ? 39.180 7.127 -63.304 1.00 53.75 304 ALA A CA 1
ATOM 2430 C C . ALA A 1 304 ? 39.750 6.460 -64.588 1.00 53.75 304 ALA A C 1
ATOM 2432 O O . ALA A 1 304 ? 40.388 7.133 -65.391 1.00 53.75 304 ALA A O 1
ATOM 2433 N N . GLY A 1 305 ? 39.498 5.159 -64.803 1.00 48.78 305 GLY A N 1
ATOM 2434 C CA . GLY A 1 305 ? 39.711 4.440 -66.064 1.00 48.78 305 GLY A CA 1
ATOM 2435 C C . GLY A 1 305 ? 38.445 3.914 -66.772 1.00 48.78 305 GLY A C 1
ATOM 2436 O O . GLY A 1 305 ? 38.586 3.297 -67.821 1.00 48.78 305 GLY A O 1
ATOM 2437 N N . ALA A 1 306 ? 37.220 4.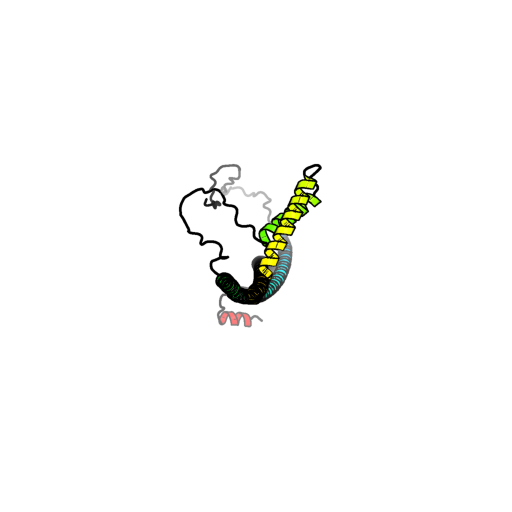113 -66.258 1.00 47.28 306 ALA A N 1
ATOM 2438 C CA . ALA A 1 306 ? 35.992 3.623 -66.906 1.00 47.28 306 ALA A CA 1
ATOM 2439 C C . ALA A 1 306 ? 34.761 4.505 -66.600 1.00 47.28 306 ALA A C 1
ATOM 2441 O O . ALA A 1 306 ? 34.476 4.824 -65.450 1.00 47.28 306 ALA A O 1
ATOM 2442 N N . GLY A 1 307 ? 34.039 4.884 -67.659 1.00 44.78 307 GLY A N 1
ATOM 2443 C CA . GLY A 1 307 ? 33.005 5.925 -67.709 1.00 44.78 307 GLY A CA 1
ATOM 2444 C C . GLY A 1 307 ? 31.880 5.896 -66.659 1.00 44.78 307 GLY A C 1
ATOM 2445 O O . GLY A 1 307 ? 31.436 4.862 -66.166 1.00 44.78 307 GLY A O 1
ATOM 2446 N N . HIS A 1 308 ? 31.412 7.107 -66.366 1.00 43.31 308 HIS A N 1
ATOM 2447 C CA . HIS A 1 308 ? 30.509 7.538 -65.301 1.00 43.31 308 HIS A CA 1
ATOM 2448 C C . HIS A 1 308 ? 29.040 7.073 -65.467 1.00 43.31 308 HIS A C 1
ATOM 2450 O O . HIS A 1 308 ? 28.392 7.392 -66.461 1.00 43.31 308 HIS A O 1
ATOM 2456 N N . LYS A 1 309 ? 28.486 6.393 -64.448 1.00 51.94 309 LYS A N 1
ATOM 2457 C CA . LYS A 1 309 ? 27.037 6.187 -64.205 1.00 51.94 309 LYS A CA 1
ATOM 2458 C C . LYS A 1 309 ? 26.754 6.281 -62.691 1.00 51.94 309 LYS A C 1
ATOM 2460 O O . LYS A 1 309 ? 26.707 5.253 -62.022 1.00 51.94 309 LYS A O 1
ATOM 2465 N N . GLN A 1 310 ? 26.630 7.485 -62.118 1.00 53.25 310 GLN A N 1
ATOM 2466 C CA . GLN A 1 310 ? 26.359 7.661 -60.670 1.00 53.25 310 GLN A CA 1
ATOM 2467 C C . GLN A 1 310 ? 25.357 8.782 -60.294 1.00 53.25 310 GLN A C 1
ATOM 2469 O O . GLN A 1 310 ? 25.336 9.192 -59.141 1.00 53.25 310 GLN A O 1
ATOM 2474 N N . SER A 1 311 ? 24.474 9.240 -61.193 1.00 52.97 311 SER A N 1
ATOM 2475 C CA . SER A 1 311 ? 23.471 10.277 -60.843 1.00 52.97 311 SER A CA 1
ATOM 2476 C C . SER A 1 311 ? 22.235 9.720 -60.112 1.00 52.97 311 SER A C 1
ATOM 2478 O O . SER A 1 311 ? 21.840 10.237 -59.075 1.00 52.97 311 SER A O 1
ATOM 2480 N N . ALA A 1 312 ? 21.664 8.605 -60.581 1.00 53.56 312 ALA A N 1
ATOM 2481 C CA . ALA A 1 312 ? 20.328 8.163 -60.151 1.00 53.56 312 ALA A CA 1
ATOM 2482 C C . ALA A 1 312 ? 20.228 7.668 -58.690 1.00 53.56 312 ALA A C 1
ATOM 2484 O O . ALA A 1 312 ? 19.165 7.717 -58.080 1.00 53.56 312 ALA A O 1
ATOM 2485 N N . ARG A 1 313 ? 21.327 7.188 -58.090 1.00 56.19 313 ARG A N 1
ATOM 2486 C CA . ARG A 1 313 ? 21.286 6.576 -56.746 1.00 56.19 313 ARG A CA 1
ATOM 2487 C C . ARG A 1 313 ? 21.323 7.600 -55.605 1.00 56.19 313 ARG A C 1
ATOM 2489 O O . ARG A 1 313 ? 20.863 7.299 -54.508 1.00 56.19 313 ARG A O 1
ATOM 2496 N N . VAL A 1 314 ? 21.870 8.790 -55.860 1.00 55.78 314 VAL A N 1
ATOM 2497 C CA . VAL A 1 314 ? 21.986 9.865 -54.860 1.00 55.78 314 VAL A CA 1
ATOM 2498 C C . VAL A 1 314 ? 20.630 10.546 -54.643 1.00 55.78 314 VAL A C 1
ATOM 2500 O O . VAL A 1 314 ? 20.285 10.857 -53.507 1.00 55.78 314 VAL A O 1
ATOM 2503 N N . GLU A 1 315 ? 19.820 10.667 -55.698 1.00 60.00 315 GLU A N 1
ATOM 2504 C CA . GLU A 1 315 ? 18.463 11.234 -55.648 1.00 60.00 315 GLU A CA 1
ATOM 2505 C C . GLU A 1 315 ? 17.527 10.384 -54.770 1.00 60.00 315 GLU A C 1
ATOM 2507 O O . GLU A 1 315 ? 16.881 10.898 -53.861 1.00 60.00 315 GLU A O 1
ATOM 2512 N N . VAL A 1 316 ? 17.555 9.055 -54.920 1.00 61.78 316 VAL A N 1
ATOM 2513 C CA . VAL A 1 316 ? 16.782 8.117 -54.079 1.00 61.78 316 VAL A CA 1
ATOM 2514 C C . VAL A 1 316 ? 17.178 8.191 -52.596 1.00 61.78 316 VAL A C 1
ATOM 2516 O O . VAL A 1 316 ? 16.336 8.061 -51.704 1.00 61.78 316 VAL A O 1
ATOM 2519 N N . GLN A 1 317 ? 18.461 8.419 -52.306 1.00 63.22 317 GLN A N 1
ATOM 2520 C CA . GLN A 1 317 ? 18.957 8.518 -50.933 1.00 63.22 317 GLN A CA 1
ATOM 2521 C C . GLN A 1 317 ? 18.525 9.825 -50.244 1.00 63.22 317 GLN A C 1
ATOM 2523 O O . GLN A 1 317 ? 18.313 9.835 -49.025 1.00 63.22 317 GLN A O 1
ATOM 2528 N N . ASP A 1 318 ? 18.374 10.909 -51.006 1.00 69.56 318 ASP A N 1
ATOM 2529 C CA . ASP A 1 318 ? 17.882 12.197 -50.511 1.00 69.56 318 ASP A CA 1
ATOM 2530 C C . ASP A 1 318 ? 16.372 12.140 -50.218 1.00 69.56 318 ASP A C 1
ATOM 2532 O O . ASP A 1 318 ? 15.916 12.577 -49.160 1.00 69.56 318 ASP A O 1
ATOM 2536 N N . LEU A 1 319 ? 15.611 11.445 -51.070 1.00 71.75 319 LEU A N 1
ATOM 2537 C CA . LEU A 1 319 ? 14.188 11.158 -50.856 1.00 71.75 319 LEU A CA 1
ATOM 2538 C C . LEU A 1 319 ? 13.936 10.274 -49.628 1.00 71.75 319 LEU A C 1
ATOM 2540 O O . LEU A 1 319 ? 13.069 10.572 -48.807 1.00 71.75 319 LEU A O 1
ATOM 2544 N N . MET A 1 320 ? 14.742 9.227 -49.439 1.00 69.69 320 MET A N 1
ATOM 2545 C CA . MET A 1 320 ? 14.675 8.394 -48.233 1.00 69.69 320 MET A CA 1
ATOM 2546 C C . MET A 1 320 ? 15.071 9.190 -46.975 1.00 69.69 320 MET A C 1
ATOM 2548 O O . MET A 1 320 ? 14.538 8.952 -45.894 1.00 69.69 320 MET A O 1
ATOM 2552 N N . SER A 1 321 ? 15.972 10.171 -47.096 1.00 72.81 321 SER A N 1
ATOM 2553 C CA . SER A 1 321 ? 16.356 11.043 -45.978 1.00 72.81 321 SER A CA 1
ATOM 2554 C C . SER A 1 321 ? 15.239 12.024 -45.594 1.00 72.81 321 SER A C 1
ATOM 2556 O O . SER A 1 321 ? 14.980 12.161 -44.399 1.00 72.81 321 SER A O 1
ATOM 2558 N N . LYS A 1 322 ? 14.538 12.621 -46.572 1.00 75.12 322 LYS A N 1
ATOM 2559 C CA . LYS A 1 322 ? 13.329 13.449 -46.365 1.00 75.12 322 LYS A CA 1
ATOM 2560 C C . LYS A 1 322 ? 12.193 12.670 -45.693 1.00 75.12 322 LYS A C 1
ATOM 2562 O O . LYS A 1 322 ? 11.557 13.159 -44.759 1.00 75.12 322 LYS A O 1
ATOM 2567 N N . LEU A 1 323 ? 11.986 11.422 -46.119 1.00 74.19 323 LEU A N 1
ATOM 2568 C CA . LEU A 1 323 ? 10.987 10.532 -45.524 1.00 74.19 323 LEU A CA 1
ATOM 2569 C C . LEU A 1 323 ? 11.307 10.227 -44.051 1.00 74.19 323 LEU A C 1
ATOM 2571 O O . LEU A 1 323 ? 10.422 10.235 -43.197 1.00 74.19 323 LEU A O 1
ATOM 2575 N N . MET A 1 324 ? 12.585 10.009 -43.734 1.00 74.69 324 MET A N 1
ATOM 2576 C CA . MET A 1 324 ? 13.037 9.732 -42.368 1.00 74.69 324 MET A CA 1
ATOM 2577 C C . MET A 1 324 ? 13.079 10.979 -41.467 1.00 74.69 324 MET A C 1
ATOM 2579 O O . MET A 1 324 ? 13.049 10.830 -40.245 1.00 74.69 324 MET A O 1
ATOM 2583 N N . SER A 1 325 ? 13.122 12.194 -42.028 1.00 81.88 325 SER A N 1
ATOM 2584 C CA . SER A 1 325 ? 12.970 13.453 -41.278 1.00 81.88 325 SER A CA 1
ATOM 2585 C C . SER A 1 325 ? 11.511 13.864 -41.047 1.00 81.88 325 SER A C 1
ATOM 2587 O O . SER A 1 325 ? 11.271 14.838 -40.336 1.00 81.88 325 SER A O 1
ATOM 2589 N N . GLY A 1 326 ? 10.543 13.110 -41.583 1.00 73.12 326 GLY A N 1
ATOM 2590 C CA . GLY A 1 326 ? 9.110 13.342 -41.382 1.00 73.12 326 GLY A CA 1
ATOM 2591 C C . GLY A 1 326 ? 8.502 14.413 -42.291 1.00 73.12 326 GLY A C 1
ATOM 2592 O O . GLY A 1 326 ? 7.393 14.871 -42.022 1.00 73.12 326 GLY A O 1
ATOM 2593 N N . GLU A 1 327 ? 9.204 14.813 -43.354 1.00 76.62 327 GLU A N 1
ATOM 2594 C CA . GLU A 1 327 ? 8.649 15.682 -44.394 1.00 76.62 327 GLU A CA 1
ATOM 2595 C C . GLU A 1 327 ? 7.799 14.856 -45.372 1.00 76.62 327 GLU A C 1
ATOM 2597 O O . GLU A 1 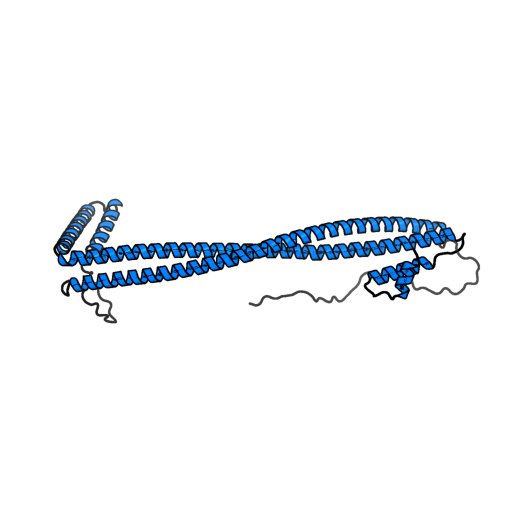327 ? 8.123 13.713 -45.701 1.00 76.62 327 GLU A O 1
ATOM 2602 N N . THR A 1 328 ? 6.677 15.417 -45.832 1.00 71.88 328 THR A N 1
ATOM 2603 C CA . THR A 1 328 ? 5.779 14.739 -46.777 1.00 71.88 328 THR A CA 1
ATOM 2604 C C . THR A 1 328 ? 6.379 14.748 -48.179 1.00 71.88 328 THR A C 1
ATOM 2606 O O . THR A 1 328 ? 6.575 15.822 -48.746 1.00 71.88 328 THR A O 1
ATOM 2609 N N . LEU A 1 329 ? 6.625 13.565 -48.747 1.00 76.56 329 LEU A N 1
ATOM 2610 C CA . LEU A 1 329 ? 7.046 13.424 -50.141 1.00 76.56 329 LEU A CA 1
ATOM 2611 C C . LEU A 1 329 ? 5.907 13.791 -51.101 1.00 76.56 329 LEU A C 1
ATOM 2613 O O . LEU A 1 329 ? 4.752 13.414 -50.885 1.00 76.56 329 LEU A O 1
ATOM 2617 N N . SER A 1 330 ? 6.251 14.472 -52.190 1.00 79.38 330 SER A N 1
ATOM 2618 C CA . SER A 1 330 ? 5.328 14.712 -53.299 1.00 79.38 330 SER A CA 1
ATOM 2619 C C . SER A 1 330 ? 5.114 13.451 -54.150 1.00 79.38 330 SER A C 1
ATOM 2621 O O . SER A 1 330 ? 5.910 12.510 -54.136 1.00 79.38 330 SER A O 1
ATOM 2623 N N . THR A 1 331 ? 4.023 13.419 -54.918 1.00 74.56 331 THR A N 1
ATOM 2624 C CA . THR A 1 331 ? 3.646 12.272 -55.762 1.00 74.56 331 THR A CA 1
ATOM 2625 C C . THR A 1 331 ? 4.699 11.952 -56.830 1.00 74.56 331 THR A C 1
ATOM 2627 O O . THR A 1 331 ? 4.913 10.785 -57.145 1.00 74.56 331 THR A O 1
ATOM 2630 N N . GLU A 1 332 ? 5.396 12.967 -57.350 1.00 70.62 332 GLU A N 1
ATOM 2631 C CA . GLU A 1 332 ? 6.494 12.798 -58.314 1.00 70.62 332 GLU A CA 1
ATOM 2632 C C . GLU A 1 332 ? 7.736 12.172 -57.663 1.00 70.62 332 GLU A C 1
ATOM 2634 O O . GLU A 1 332 ? 8.331 11.248 -58.216 1.00 70.62 332 GLU A O 1
ATOM 2639 N N . GLU A 1 333 ? 8.084 12.607 -56.451 1.00 71.56 333 GLU A N 1
ATOM 2640 C CA . GLU A 1 333 ? 9.191 12.045 -55.669 1.00 71.56 333 GLU A CA 1
ATOM 2641 C C . GLU A 1 333 ? 8.912 10.580 -55.256 1.00 71.56 333 GLU A C 1
ATOM 2643 O O . GLU A 1 333 ? 9.816 9.744 -55.237 1.00 71.56 333 GLU A O 1
ATOM 2648 N N . LEU A 1 334 ? 7.650 10.218 -54.991 1.00 71.94 334 LEU A N 1
ATOM 2649 C CA . LEU A 1 334 ? 7.246 8.824 -54.747 1.00 71.94 334 LEU A CA 1
ATOM 2650 C C . LEU A 1 334 ? 7.370 7.948 -56.000 1.00 71.94 334 LEU A C 1
ATOM 2652 O O . LEU A 1 334 ? 7.833 6.809 -55.915 1.00 71.94 334 LEU A O 1
ATOM 2656 N N . MET A 1 335 ? 7.006 8.475 -57.171 1.00 74.31 335 MET A N 1
ATOM 2657 C CA . MET A 1 335 ? 7.192 7.758 -58.435 1.00 74.31 335 MET A CA 1
ATOM 2658 C C . MET A 1 335 ? 8.677 7.537 -58.751 1.00 74.31 335 MET A C 1
ATOM 2660 O O . MET A 1 335 ? 9.030 6.492 -59.296 1.00 74.31 335 MET A O 1
ATOM 2664 N N . GLN A 1 336 ? 9.563 8.459 -58.362 1.00 69.38 336 GLN A N 1
ATOM 2665 C CA . GLN A 1 336 ? 11.015 8.294 -58.509 1.00 69.38 336 GLN A CA 1
ATOM 2666 C C . GLN A 1 336 ? 11.586 7.172 -57.628 1.00 69.38 336 GLN A C 1
ATOM 2668 O O . GLN A 1 336 ? 12.519 6.492 -58.051 1.00 69.38 336 GLN A O 1
ATOM 2673 N N . LEU A 1 337 ? 11.018 6.925 -56.442 1.00 66.31 337 LEU A N 1
ATOM 2674 C CA . LEU A 1 337 ? 11.372 5.758 -55.620 1.00 66.31 337 LEU A CA 1
ATOM 2675 C C . LEU A 1 337 ? 10.958 4.443 -56.292 1.00 66.31 337 LEU A C 1
ATOM 2677 O O . LEU A 1 337 ? 11.725 3.488 -56.282 1.00 66.31 337 LEU A O 1
ATOM 2681 N N . GLN A 1 338 ? 9.774 4.413 -56.907 1.00 64.00 338 GLN A N 1
ATOM 2682 C CA . GLN A 1 338 ? 9.224 3.223 -57.565 1.00 64.00 338 GLN A CA 1
ATOM 2683 C C . GLN A 1 338 ? 9.876 2.921 -58.928 1.00 64.00 338 GLN A C 1
ATOM 2685 O O . GLN A 1 338 ? 9.874 1.780 -59.377 1.00 64.00 338 GLN A O 1
ATOM 2690 N N . SER A 1 339 ? 10.431 3.934 -59.596 1.00 59.50 339 SER A N 1
ATOM 2691 C CA . SER A 1 339 ? 11.039 3.803 -60.931 1.00 59.50 339 SER A CA 1
ATOM 2692 C C . SER A 1 339 ? 12.495 3.313 -60.910 1.00 59.50 339 SER A C 1
ATOM 2694 O O . SER A 1 339 ? 13.066 3.085 -61.973 1.00 59.50 339 SER A O 1
ATOM 2696 N N . ASN A 1 340 ? 13.113 3.208 -59.729 1.00 54.31 340 ASN A N 1
ATOM 2697 C CA . ASN A 1 340 ? 14.527 2.861 -59.552 1.00 54.31 340 ASN A CA 1
ATOM 2698 C C . ASN A 1 340 ? 14.758 1.446 -58.965 1.00 54.31 340 ASN A C 1
ATOM 2700 O O . ASN A 1 340 ? 15.896 1.147 -58.591 1.00 54.31 340 ASN A O 1
ATOM 2704 N N . ASP A 1 341 ? 13.715 0.606 -58.896 1.00 41.59 341 ASP A N 1
ATOM 2705 C CA . ASP A 1 341 ? 13.795 -0.836 -58.579 1.00 41.59 341 ASP A CA 1
ATOM 2706 C C . ASP A 1 341 ? 14.028 -1.707 -59.828 1.00 41.59 341 ASP A C 1
ATOM 2708 O O . ASP A 1 341 ? 13.437 -1.405 -60.894 1.00 41.59 341 ASP A O 1
#

Sequence (341 aa):
MIALSAWSFVILQGTPLMKGLNGGVMWASRREDGNLPPEQVRMTMADFKVQLEERRKVVDGKATEYRTTRDEWNGKTKTHTTTRNELNAEVRELIVQVREQREIREQMNEIVRDKKSARSAASDAVKAAKLALDSAKGPEQAPAPREQHQGGRRKWEKRPATVHSLRKDLNRLENEFEQGKHTGNNETKVMKRMKDISAQIKKLKNAEDSNTDLKDSRAAVQEAMALQEVAHEEVQQAATAAQEAHELMLLWNSEVDRQRELAETAHRGLRRSKKEADKAHHFYIVSLRCLHSIQDMLRAMRGAGAGHKQSARVEVQDLMSKLMSGETLSTEELMQLQSND

Secondary structure (DSSP, 8-state):
----------PPP------------------S---PPS------HHHHHHHHHHHHHHHHHHHHHHHHHHHHHHHHHHHHHHHHHHHHHHHHHHHHHHHHHHHHHHHHHHHHHHHHHHHHHHHHHHHHHHHHHHHHT-TTTS--------S-----------HHHHHHHHHHHHHHHHTT-S-THHHHHHHHHHHHHHHHHHHHHHHHHT-GGGHHHHHHHHHHHHHHHHHHHHHHHHHHHHHHHHHHHHHHHHHHHHHHHHHHHHHHHHHHHHHHHHHHHHHHHHHHHHHHHHHHHHHHHHHTTS----SHHHHHHHHHHHHHTTPPPPHHHHHHHHTT-

Mean predicted aligned error: 17.83 Å